Protein AF-F2UHE7-F1 (afdb_monomer_lite)

Structure (mmCIF, N/CA/C/O backbone):
data_AF-F2UHE7-F1
#
_entry.id   AF-F2UHE7-F1
#
loop_
_atom_site.group_PDB
_atom_site.id
_atom_site.type_symbol
_atom_site.label_atom_id
_atom_site.label_alt_id
_atom_site.label_comp_id
_atom_site.label_asym_id
_atom_site.label_entity_id
_atom_site.label_seq_id
_atom_site.pdbx_PDB_ins_code
_atom_site.Cartn_x
_atom_site.Cartn_y
_atom_site.Cartn_z
_atom_site.occupancy
_atom_site.B_iso_or_equiv
_atom_site.auth_seq_id
_atom_site.auth_comp_id
_atom_site.auth_asym_id
_atom_site.auth_atom_id
_atom_site.pdbx_PDB_model_num
ATOM 1 N N . MET A 1 1 ? 35.115 -4.280 -26.039 1.00 36.31 1 MET A N 1
ATOM 2 C CA . MET A 1 1 ? 34.858 -5.331 -27.044 1.00 36.31 1 MET A CA 1
ATOM 3 C C . MET A 1 1 ? 35.645 -4.996 -28.298 1.00 36.31 1 MET A C 1
ATOM 5 O O . MET A 1 1 ? 35.463 -3.919 -28.838 1.00 36.31 1 MET A O 1
ATOM 9 N N . MET A 1 2 ? 36.583 -5.891 -28.612 1.00 31.41 2 MET A N 1
ATOM 10 C CA . MET A 1 2 ? 37.299 -6.157 -29.868 1.00 31.41 2 MET A CA 1
ATOM 11 C C . MET A 1 2 ? 37.546 -5.037 -30.895 1.00 31.41 2 MET A C 1
ATOM 13 O O . MET A 1 2 ? 36.652 -4.542 -31.568 1.00 31.41 2 MET A O 1
ATOM 17 N N . MET A 1 3 ? 38.847 -4.777 -31.067 1.00 33.56 3 MET A N 1
ATOM 18 C CA . MET A 1 3 ? 39.493 -4.208 -32.246 1.00 33.56 3 MET A CA 1
ATOM 19 C C . MET A 1 3 ? 39.122 -4.967 -33.528 1.00 33.56 3 MET A C 1
ATOM 21 O O . MET A 1 3 ? 39.136 -6.196 -33.539 1.00 33.56 3 MET A O 1
ATOM 25 N N . MET A 1 4 ? 38.947 -4.241 -34.632 1.00 30.58 4 MET A N 1
ATOM 26 C CA . MET A 1 4 ? 38.992 -4.811 -35.977 1.00 30.58 4 MET A CA 1
ATOM 27 C C . MET A 1 4 ? 39.910 -3.939 -36.841 1.00 30.58 4 MET A C 1
ATOM 29 O O . MET A 1 4 ? 39.554 -2.843 -37.264 1.00 30.58 4 MET A O 1
ATOM 33 N N . ARG A 1 5 ? 41.148 -4.410 -37.024 1.00 33.25 5 ARG A N 1
ATOM 34 C CA . ARG A 1 5 ? 42.098 -3.918 -38.026 1.00 33.25 5 ARG A CA 1
ATOM 35 C C . ARG A 1 5 ? 41.893 -4.756 -39.284 1.00 33.25 5 ARG A C 1
ATOM 37 O O . ARG A 1 5 ? 42.037 -5.973 -39.223 1.00 33.25 5 ARG A O 1
ATOM 44 N N . VAL A 1 6 ? 41.573 -4.114 -40.403 1.00 33.66 6 VAL A N 1
ATOM 45 C CA . VAL A 1 6 ? 41.544 -4.752 -41.724 1.00 33.66 6 VAL A CA 1
ATOM 46 C C . VAL A 1 6 ? 42.917 -4.563 -42.361 1.00 33.66 6 VAL A C 1
ATOM 48 O O . VAL A 1 6 ? 43.343 -3.440 -42.622 1.00 33.66 6 VAL A O 1
ATOM 51 N N . ALA A 1 7 ? 43.622 -5.675 -42.555 1.00 32.03 7 ALA A N 1
ATOM 52 C CA . ALA A 1 7 ? 44.852 -5.759 -43.325 1.00 32.03 7 ALA A CA 1
ATOM 53 C C . ALA A 1 7 ? 44.494 -6.014 -44.795 1.00 32.03 7 ALA A C 1
ATOM 55 O O . ALA A 1 7 ? 43.827 -7.001 -45.104 1.00 32.03 7 ALA A O 1
ATOM 56 N N . VAL A 1 8 ? 44.942 -5.140 -45.695 1.00 34.19 8 VAL A N 1
ATOM 57 C CA . VAL A 1 8 ? 44.896 -5.382 -47.140 1.00 34.19 8 VAL A CA 1
ATOM 58 C C . VAL A 1 8 ? 46.253 -5.936 -47.556 1.00 34.19 8 VAL A C 1
ATOM 60 O O . VAL A 1 8 ? 47.281 -5.272 -47.449 1.00 34.19 8 VAL A O 1
ATOM 63 N N . CYS A 1 9 ? 46.230 -7.193 -47.982 1.00 29.44 9 CYS A N 1
ATOM 64 C CA . CYS A 1 9 ? 47.339 -7.931 -48.558 1.00 29.44 9 CYS A CA 1
ATOM 65 C C . CYS A 1 9 ? 47.267 -7.758 -50.082 1.00 29.44 9 CYS A C 1
ATOM 67 O O . CYS A 1 9 ? 46.262 -8.131 -50.683 1.00 29.44 9 CYS A O 1
ATOM 69 N N . VAL A 1 10 ? 48.300 -7.195 -50.710 1.00 33.38 10 VAL A N 1
ATOM 70 C CA . VAL A 1 10 ? 48.471 -7.251 -52.169 1.00 33.38 10 VAL A CA 1
ATOM 71 C C . VAL A 1 10 ? 49.815 -7.908 -52.448 1.00 33.38 10 VAL A C 1
ATOM 73 O O . VAL A 1 10 ? 50.875 -7.338 -52.202 1.00 33.38 10 VAL A O 1
ATOM 76 N N . CYS A 1 11 ? 49.734 -9.147 -52.926 1.00 32.12 11 CYS A N 1
ATOM 77 C CA . CYS A 1 11 ? 50.830 -9.881 -53.536 1.00 32.12 11 CYS A CA 1
ATOM 78 C C . CYS A 1 11 ? 51.066 -9.346 -54.952 1.00 32.12 11 CYS A C 1
ATOM 80 O O . CYS A 1 11 ? 50.149 -9.372 -55.768 1.00 32.12 11 CYS A O 1
ATOM 82 N N . VAL A 1 12 ? 52.302 -8.962 -55.274 1.00 35.09 12 VAL A N 1
ATOM 83 C CA . VAL A 1 12 ? 52.803 -8.983 -56.655 1.00 35.09 12 VAL A CA 1
ATOM 84 C C . VAL A 1 12 ? 54.159 -9.682 -56.632 1.00 35.09 12 VAL A C 1
ATOM 86 O O . VAL A 1 12 ? 55.182 -9.097 -56.291 1.00 35.09 12 VAL A O 1
ATOM 89 N N . VAL A 1 13 ? 54.130 -10.971 -56.966 1.00 35.94 13 VAL A N 1
ATOM 90 C CA . VAL A 1 13 ? 55.286 -11.767 -57.381 1.00 35.94 13 VAL A CA 1
ATOM 91 C C . VAL A 1 13 ? 55.045 -12.111 -58.842 1.00 35.94 13 VAL A C 1
ATOM 93 O O . VAL A 1 13 ? 54.093 -12.822 -59.149 1.00 35.94 13 VAL A O 1
ATOM 96 N N . LEU A 1 14 ? 55.905 -11.625 -59.733 1.00 34.06 14 LEU A N 1
ATOM 97 C CA . LEU A 1 14 ? 56.160 -12.268 -61.020 1.00 34.06 14 LEU A CA 1
ATOM 98 C C . LEU A 1 14 ? 57.528 -11.814 -61.530 1.00 34.06 14 LEU A C 1
ATOM 100 O O . LEU A 1 14 ? 57.676 -10.790 -62.188 1.00 34.06 14 LEU A O 1
ATOM 104 N N . GLY A 1 15 ? 58.542 -12.595 -61.168 1.00 32.81 15 GLY A N 1
ATOM 105 C CA . GLY A 1 15 ? 59.771 -12.707 -61.935 1.00 32.81 15 GLY A CA 1
ATOM 106 C C . GLY A 1 15 ? 59.712 -14.002 -62.737 1.00 32.81 15 GLY A C 1
ATOM 107 O O . GLY A 1 15 ? 59.488 -15.056 -62.148 1.00 32.81 15 GLY A O 1
ATOM 108 N N . VAL A 1 16 ? 59.934 -13.926 -64.051 1.00 34.75 16 VAL A N 1
ATOM 109 C CA . VAL A 1 16 ? 60.440 -15.047 -64.854 1.00 34.75 16 VAL A CA 1
ATOM 110 C C . VAL A 1 16 ? 61.467 -14.520 -65.859 1.00 34.75 16 VAL A C 1
ATOM 112 O O . VAL A 1 16 ? 61.166 -13.825 -66.821 1.00 34.75 16 VAL A O 1
ATOM 115 N N . LEU A 1 17 ? 62.698 -14.879 -65.525 1.00 33.00 17 LEU A N 1
ATOM 116 C CA . LEU A 1 17 ? 63.903 -15.134 -66.303 1.00 33.00 17 LEU A CA 1
ATOM 117 C C . LEU A 1 17 ? 63.667 -15.715 -67.721 1.00 33.00 17 LEU A C 1
ATOM 119 O O . LEU A 1 17 ? 63.101 -16.797 -67.820 1.00 33.00 17 LEU A O 1
ATOM 123 N N . VAL A 1 18 ? 64.222 -15.106 -68.781 1.00 32.38 18 VAL A N 1
ATOM 124 C CA . VAL A 1 18 ? 64.739 -15.838 -69.963 1.00 32.38 18 VAL A CA 1
ATOM 125 C C . VAL A 1 18 ? 65.969 -15.110 -70.514 1.00 32.38 18 VAL A C 1
ATOM 127 O O . VAL A 1 18 ? 65.895 -13.967 -70.956 1.00 32.38 18 VAL A O 1
ATOM 130 N N . ALA A 1 19 ? 67.105 -15.802 -70.474 1.00 36.00 19 ALA A N 1
ATOM 131 C CA . ALA A 1 19 ? 68.328 -15.487 -71.196 1.00 36.00 19 ALA A CA 1
ATOM 132 C C . ALA A 1 19 ? 68.295 -16.160 -72.579 1.00 36.00 19 ALA A C 1
ATOM 134 O O . ALA A 1 19 ? 67.950 -17.337 -72.641 1.00 36.00 19 ALA A O 1
ATOM 135 N N . ALA A 1 20 ? 68.687 -15.456 -73.648 1.00 31.42 20 ALA A N 1
ATOM 136 C CA . ALA A 1 20 ? 69.211 -16.044 -74.892 1.00 31.42 20 ALA A CA 1
ATOM 137 C C . ALA A 1 20 ? 69.783 -14.956 -75.834 1.00 31.42 20 ALA A C 1
ATOM 139 O O . ALA A 1 20 ? 69.049 -14.125 -76.360 1.00 31.42 20 ALA A O 1
ATOM 140 N N . LEU A 1 21 ? 71.103 -14.977 -76.042 1.00 36.78 21 LEU A N 1
ATOM 141 C CA . LEU A 1 21 ? 71.805 -14.487 -77.247 1.00 36.78 21 LEU A CA 1
ATOM 142 C C . LEU A 1 21 ? 71.621 -15.524 -78.394 1.00 36.78 21 LEU A C 1
ATOM 144 O O . LEU A 1 21 ? 71.245 -16.655 -78.087 1.00 36.78 21 LEU A O 1
ATOM 148 N N . PRO A 1 22 ? 72.131 -15.306 -79.626 1.00 44.12 22 PRO A N 1
ATOM 149 C CA . PRO A 1 22 ? 71.768 -14.364 -80.696 1.00 44.12 22 PRO A CA 1
ATOM 150 C C . PRO A 1 22 ? 71.319 -15.130 -81.983 1.00 44.12 22 PRO A C 1
ATOM 152 O O . PRO A 1 22 ? 71.174 -16.351 -81.959 1.00 44.12 22 PRO A O 1
ATOM 155 N N . PRO A 1 23 ? 71.183 -14.461 -83.143 1.00 41.62 23 PRO A N 1
ATOM 156 C CA . PRO A 1 23 ? 71.821 -14.999 -84.358 1.00 41.62 23 PRO A CA 1
ATOM 157 C C . PRO A 1 23 ? 72.701 -13.910 -85.004 1.00 41.62 23 PRO A C 1
ATOM 159 O O . PRO A 1 23 ? 72.266 -12.783 -85.196 1.00 41.62 23 PRO A O 1
ATOM 162 N N . ALA A 1 24 ? 74.009 -14.098 -85.195 1.00 33.16 24 ALA A N 1
ATOM 163 C CA . ALA A 1 24 ? 74.608 -14.920 -86.250 1.00 33.16 24 ALA A CA 1
ATOM 164 C C . ALA A 1 24 ? 74.006 -14.622 -87.637 1.00 33.16 24 ALA A C 1
ATOM 166 O O . ALA A 1 24 ? 73.243 -15.418 -88.173 1.00 33.16 24 ALA A O 1
ATOM 167 N N . VAL A 1 25 ? 74.381 -13.485 -88.234 1.00 33.66 25 VAL A N 1
ATOM 168 C CA . VAL A 1 25 ? 74.379 -13.366 -89.698 1.00 33.66 25 VAL A CA 1
ATOM 169 C C . VAL A 1 25 ? 75.683 -13.982 -90.184 1.00 33.66 25 VAL A C 1
ATOM 171 O O . VAL A 1 25 ? 76.751 -13.376 -90.166 1.00 33.66 25 VAL A O 1
ATOM 174 N N . VAL A 1 26 ? 75.556 -15.255 -90.531 1.00 34.06 26 VAL A N 1
ATOM 175 C CA . VAL A 1 26 ? 76.451 -16.001 -91.402 1.00 34.06 26 VAL A CA 1
ATOM 176 C C . VAL A 1 26 ? 76.282 -15.408 -92.801 1.00 34.06 26 VAL A C 1
ATOM 178 O O . VAL A 1 26 ? 75.227 -15.575 -93.404 1.00 34.06 26 VAL A O 1
ATOM 181 N N . LEU A 1 27 ? 77.296 -14.718 -93.325 1.00 31.62 27 LEU A N 1
ATOM 182 C CA . LEU A 1 27 ? 77.529 -14.748 -94.766 1.00 31.62 27 LEU A CA 1
ATOM 183 C C . LEU A 1 27 ? 78.511 -15.882 -95.003 1.00 31.62 27 LEU A C 1
ATOM 185 O O . LEU A 1 27 ? 79.651 -15.868 -94.537 1.00 31.62 27 LEU A O 1
ATOM 189 N N . ALA A 1 28 ? 77.954 -16.922 -95.605 1.00 33.25 28 ALA A N 1
ATOM 190 C CA . ALA A 1 28 ? 78.609 -18.163 -95.909 1.00 33.25 28 ALA A CA 1
ATOM 191 C C . ALA A 1 28 ? 79.823 -17.910 -96.804 1.00 33.25 28 ALA A C 1
ATOM 193 O O . ALA A 1 28 ? 79.764 -17.206 -97.807 1.00 33.25 28 ALA A O 1
ATOM 194 N N . VAL A 1 29 ? 80.918 -18.536 -96.394 1.00 37.94 29 VAL A N 1
ATOM 195 C CA . VAL A 1 29 ? 81.993 -18.988 -97.263 1.00 37.94 29 VAL A CA 1
ATOM 196 C C . VAL A 1 29 ? 81.359 -19.960 -98.261 1.00 37.94 29 VAL A C 1
ATOM 198 O O . VAL A 1 29 ? 80.980 -21.066 -97.876 1.00 37.94 29 VAL A O 1
ATOM 201 N N . GLU A 1 30 ? 81.194 -19.539 -99.514 1.00 37.66 30 GLU A N 1
ATOM 202 C CA . GLU A 1 30 ? 80.868 -20.452 -100.609 1.00 37.66 30 GLU A CA 1
ATOM 203 C C . GLU A 1 30 ? 82.121 -21.247 -100.999 1.00 37.66 30 GLU A C 1
ATOM 205 O O . GLU A 1 30 ? 83.107 -20.741 -101.530 1.00 37.66 30 GLU A O 1
ATOM 210 N N . ASP A 1 31 ? 82.073 -22.505 -100.578 1.00 41.47 31 ASP A N 1
ATOM 211 C CA . ASP A 1 31 ? 82.540 -23.726 -101.230 1.00 41.47 31 ASP A CA 1
ATOM 212 C C . ASP A 1 31 ? 83.224 -23.590 -102.622 1.00 41.47 31 ASP A C 1
ATOM 214 O O . ASP A 1 31 ? 82.548 -23.379 -103.630 1.00 41.47 31 ASP A O 1
ATOM 218 N N . PRO A 1 32 ? 84.551 -23.817 -102.731 1.00 42.75 32 PRO A N 1
ATOM 219 C CA . PRO A 1 32 ? 85.272 -23.870 -104.006 1.00 42.75 32 PRO A CA 1
ATOM 220 C C . PRO A 1 32 ? 85.151 -25.224 -104.744 1.00 42.75 32 PRO A C 1
ATOM 222 O O . PRO A 1 32 ? 86.049 -25.582 -105.505 1.00 42.75 32 PRO A O 1
ATOM 225 N N . SER A 1 33 ? 84.082 -26.004 -104.536 1.00 48.44 33 SER A N 1
ATOM 226 C CA . SER A 1 33 ? 83.890 -27.303 -105.211 1.00 48.44 33 SER A CA 1
ATOM 227 C C . SER A 1 33 ? 82.795 -27.344 -106.289 1.00 48.44 33 SER A C 1
ATOM 229 O O . SER A 1 33 ? 82.535 -28.410 -106.853 1.00 48.44 33 SER A O 1
ATOM 231 N N . SER A 1 34 ? 82.208 -26.201 -106.663 1.00 47.97 34 SER A N 1
ATOM 232 C CA . SER A 1 34 ? 81.301 -26.120 -107.815 1.00 47.97 34 SER A CA 1
ATOM 233 C C . SER A 1 34 ? 82.061 -25.767 -109.101 1.00 47.97 34 SER A C 1
ATOM 235 O O . SER A 1 34 ? 82.791 -24.786 -109.203 1.00 47.97 34 SER A O 1
ATOM 237 N N . ASN A 1 35 ? 81.928 -26.646 -110.088 1.00 48.66 35 ASN A N 1
ATOM 238 C CA . ASN A 1 35 ? 82.622 -26.622 -111.368 1.00 48.66 35 ASN A CA 1
ATOM 239 C C . ASN A 1 35 ? 81.912 -25.657 -112.343 1.00 48.66 35 ASN A C 1
ATOM 241 O O . ASN A 1 35 ? 81.439 -26.083 -113.398 1.00 48.66 35 ASN A O 1
ATOM 245 N N . GLU A 1 36 ? 81.780 -24.382 -111.960 1.00 45.97 36 GLU A N 1
ATOM 246 C CA . GLU A 1 36 ? 81.182 -23.329 -112.790 1.00 45.97 36 GLU A CA 1
ATOM 247 C C . GLU A 1 36 ? 82.215 -22.249 -113.173 1.00 45.97 36 GLU A C 1
ATOM 249 O O . GLU A 1 36 ? 83.051 -21.857 -112.355 1.00 45.97 36 GLU A O 1
ATOM 254 N N . PRO A 1 37 ? 82.210 -21.782 -114.435 1.00 48.88 37 PRO A N 1
ATOM 255 C CA . PRO A 1 37 ? 83.252 -20.911 -114.966 1.00 48.88 37 PRO A CA 1
ATOM 256 C C . PRO A 1 37 ? 83.173 -19.508 -114.351 1.00 48.88 37 PRO A C 1
ATOM 258 O O . PRO A 1 37 ? 82.219 -18.772 -114.592 1.00 48.88 37 PRO A O 1
ATOM 261 N N . TYR A 1 38 ? 84.210 -19.104 -113.612 1.00 52.12 38 TYR A N 1
ATOM 262 C CA . TYR A 1 38 ? 84.373 -17.731 -113.133 1.00 52.12 38 TYR A CA 1
ATOM 263 C C . TYR A 1 38 ? 85.599 -17.068 -113.774 1.00 52.12 38 TYR A C 1
ATOM 265 O O . TYR A 1 38 ? 86.649 -17.682 -113.965 1.00 52.12 38 TYR A O 1
ATOM 273 N N . MET A 1 39 ? 85.451 -15.794 -114.138 1.00 49.91 39 MET A N 1
ATOM 274 C CA . MET A 1 39 ? 86.491 -14.980 -114.765 1.00 49.91 39 MET A CA 1
ATOM 275 C C . MET A 1 39 ? 87.274 -14.245 -113.670 1.00 49.91 39 MET A C 1
ATOM 277 O O . MET A 1 39 ? 86.687 -13.502 -112.883 1.00 49.91 39 MET A O 1
ATOM 281 N N . ARG A 1 40 ? 88.595 -14.446 -113.604 1.00 53.62 40 ARG A N 1
ATOM 282 C CA . ARG A 1 40 ? 89.487 -13.754 -112.661 1.00 53.62 40 ARG A CA 1
ATOM 283 C C . ARG A 1 40 ? 90.504 -12.917 -113.435 1.00 53.62 40 ARG A C 1
ATOM 285 O O . ARG A 1 40 ? 91.153 -13.425 -114.347 1.00 53.62 40 ARG A O 1
ATOM 292 N N . VAL A 1 41 ? 90.615 -11.640 -113.070 1.00 53.91 41 VAL A N 1
ATOM 293 C CA . VAL A 1 41 ? 91.565 -10.680 -113.648 1.00 53.91 41 VAL A CA 1
ATOM 294 C C . VAL A 1 41 ? 92.627 -10.388 -112.594 1.00 53.91 41 VAL A C 1
ATOM 296 O O . VAL A 1 41 ? 92.331 -9.727 -111.602 1.00 53.91 41 VAL A O 1
ATOM 299 N N . ASP A 1 42 ? 93.848 -10.879 -112.796 1.00 52.75 42 ASP A N 1
ATOM 300 C CA . ASP A 1 42 ? 95.009 -10.563 -111.957 1.00 52.75 42 ASP A CA 1
ATOM 301 C C . ASP A 1 42 ? 96.107 -9.971 -112.857 1.00 52.75 42 ASP A C 1
ATOM 303 O O . ASP A 1 42 ? 96.408 -10.509 -113.919 1.00 52.75 42 ASP A O 1
ATOM 307 N N . ASN A 1 43 ? 96.695 -8.835 -112.461 1.00 42.56 43 ASN A N 1
ATOM 308 C CA . ASN A 1 43 ? 97.797 -8.161 -113.175 1.00 42.56 43 ASN A CA 1
ATOM 309 C C . ASN A 1 43 ? 97.585 -7.922 -114.687 1.00 42.56 43 ASN A C 1
ATOM 311 O O . ASN A 1 43 ? 98.541 -7.908 -115.458 1.00 42.56 43 ASN A O 1
ATOM 315 N N . GLY A 1 44 ? 96.342 -7.675 -115.111 1.00 47.31 44 GLY A N 1
ATOM 316 C CA . GLY A 1 44 ? 96.029 -7.314 -116.497 1.00 47.31 44 GLY A CA 1
ATOM 317 C C . GLY A 1 44 ? 95.990 -8.483 -117.489 1.00 47.31 44 GLY A C 1
ATOM 318 O O . GLY A 1 44 ? 95.785 -8.231 -118.673 1.00 47.31 44 GLY A O 1
ATOM 319 N N . GLU A 1 45 ? 96.113 -9.735 -117.032 1.00 43.06 45 GLU A N 1
ATOM 320 C CA . GLU A 1 45 ? 95.869 -10.936 -117.844 1.00 43.06 45 GLU A CA 1
ATOM 321 C C . GLU A 1 45 ? 94.631 -11.699 -117.337 1.00 43.06 45 GLU A C 1
ATOM 323 O O . GLU A 1 45 ? 94.399 -11.847 -116.135 1.00 43.06 45 GLU A O 1
ATOM 328 N N . VAL A 1 46 ? 93.795 -12.155 -118.276 1.00 56.38 46 VAL A N 1
ATOM 329 C CA . VAL A 1 46 ? 92.548 -12.889 -118.007 1.00 56.38 46 VAL A CA 1
ATOM 330 C C . VAL A 1 46 ? 92.777 -14.365 -118.306 1.00 56.38 46 VAL A C 1
ATOM 332 O O . VAL A 1 46 ? 93.013 -14.739 -119.454 1.00 56.38 46 VAL A O 1
ATOM 335 N N . HIS A 1 47 ? 92.675 -15.218 -117.287 1.00 56.41 47 HIS A N 1
ATOM 336 C CA . HIS A 1 47 ? 92.794 -16.668 -117.447 1.00 56.41 47 HIS A CA 1
ATOM 337 C C . HIS A 1 47 ? 91.405 -17.321 -117.402 1.00 56.41 47 HIS A C 1
ATOM 339 O O . HIS A 1 47 ? 90.739 -17.296 -116.369 1.00 56.41 47 HIS A O 1
ATOM 345 N N . ILE A 1 48 ? 90.976 -17.923 -118.517 1.00 56.84 48 ILE A N 1
ATOM 346 C CA . ILE A 1 48 ? 89.737 -18.712 -118.627 1.00 56.84 48 ILE A CA 1
ATOM 347 C C . ILE A 1 48 ? 90.132 -20.189 -118.720 1.00 56.84 48 ILE A C 1
ATOM 349 O O . ILE A 1 48 ? 90.870 -20.575 -119.625 1.00 56.84 48 ILE A O 1
ATOM 353 N N . TRP A 1 49 ? 89.663 -21.012 -117.782 1.00 54.28 49 TRP A N 1
ATOM 354 C CA . TRP A 1 49 ? 89.894 -22.460 -117.773 1.00 54.28 49 TRP A CA 1
ATOM 355 C C . TRP A 1 49 ? 88.576 -23.198 -118.043 1.00 54.28 49 TRP A C 1
ATOM 357 O O . TRP A 1 49 ? 87.667 -23.157 -117.220 1.00 54.28 49 TRP A O 1
ATOM 367 N N . GLY A 1 50 ? 88.477 -23.867 -119.199 1.00 46.97 50 GLY A N 1
ATOM 368 C CA . GLY A 1 50 ? 87.323 -24.687 -119.592 1.00 46.97 50 GLY A CA 1
ATOM 369 C C . GLY A 1 50 ? 87.231 -24.918 -121.108 1.00 46.97 50 GLY A C 1
ATOM 370 O O . GLY A 1 50 ? 86.826 -24.022 -121.833 1.00 46.97 50 GLY A O 1
ATOM 371 N N . ASN A 1 51 ? 87.648 -26.115 -121.538 1.00 41.97 51 ASN A N 1
ATOM 372 C CA . ASN A 1 51 ? 87.541 -26.808 -122.838 1.00 41.97 51 ASN A CA 1
ATOM 373 C C . ASN A 1 51 ? 87.295 -26.022 -124.152 1.00 41.97 51 ASN A C 1
ATOM 375 O O . ASN A 1 51 ? 86.209 -25.513 -124.404 1.00 41.97 51 ASN A O 1
ATOM 379 N N . ASP A 1 52 ? 88.300 -26.119 -125.036 1.00 40.81 52 ASP A N 1
ATOM 380 C CA . ASP A 1 52 ? 88.264 -26.096 -126.509 1.00 40.81 52 ASP A CA 1
ATOM 381 C C . ASP A 1 52 ? 87.336 -25.085 -127.203 1.00 40.81 52 ASP A C 1
ATOM 383 O O . ASP A 1 52 ? 86.265 -25.421 -127.710 1.00 40.81 52 ASP A O 1
ATOM 387 N N . VAL A 1 53 ? 87.848 -23.867 -127.401 1.00 41.09 53 VAL A N 1
ATOM 388 C CA . VAL A 1 53 ? 87.490 -23.057 -128.575 1.00 41.09 53 VAL A CA 1
ATOM 389 C C . VAL A 1 53 ? 88.699 -23.008 -129.505 1.00 41.09 53 VAL A C 1
ATOM 391 O O . VAL A 1 53 ? 89.623 -22.211 -129.351 1.00 41.09 53 VAL A O 1
ATOM 394 N N . VAL A 1 54 ? 88.679 -23.913 -130.483 1.00 42.72 54 VAL A N 1
ATOM 395 C CA . VAL A 1 54 ? 89.536 -23.903 -131.669 1.00 42.72 54 VAL A CA 1
ATOM 396 C C . VAL A 1 54 ? 89.154 -22.682 -132.509 1.00 42.72 54 VAL A C 1
ATOM 398 O O . VAL A 1 54 ? 88.142 -22.690 -133.208 1.00 42.72 54 VAL A O 1
ATOM 401 N N . LEU A 1 55 ? 89.951 -21.615 -132.444 1.00 36.81 55 LEU A N 1
ATOM 402 C CA . LEU A 1 55 ? 89.830 -20.488 -133.367 1.00 36.81 55 LEU A CA 1
ATOM 403 C C . LEU A 1 55 ? 90.476 -20.867 -134.706 1.00 36.81 55 LEU A C 1
ATOM 405 O O . LEU A 1 55 ? 91.698 -20.864 -134.860 1.00 36.81 55 LEU A O 1
ATOM 409 N N . HIS A 1 56 ? 89.637 -21.208 -135.684 1.00 39.00 56 HIS A N 1
ATOM 410 C CA . HIS A 1 56 ? 90.022 -21.217 -137.090 1.00 39.00 56 HIS A CA 1
ATOM 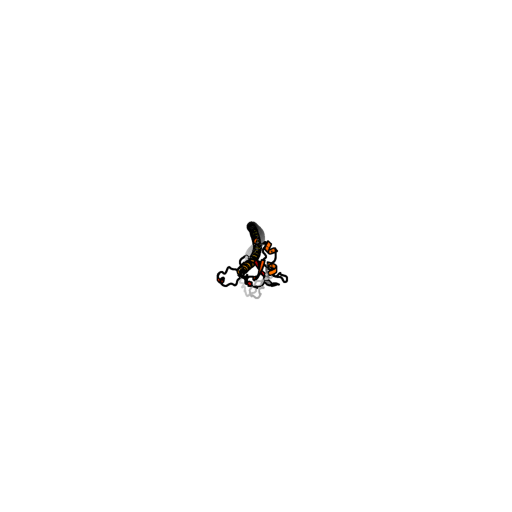411 C C . HIS A 1 56 ? 90.193 -19.777 -137.583 1.00 39.00 56 HIS A C 1
ATOM 413 O O . HIS A 1 56 ? 89.232 -19.028 -137.732 1.00 39.00 56 HIS A O 1
ATOM 419 N N . SER A 1 57 ? 91.450 -19.419 -137.839 1.00 35.12 57 SER A N 1
ATOM 420 C CA . SER A 1 57 ? 91.833 -18.287 -138.673 1.00 35.12 57 SER A CA 1
ATOM 421 C C . SER A 1 57 ? 91.518 -18.622 -140.131 1.00 35.12 57 SER A C 1
ATOM 423 O O . SER A 1 57 ? 92.151 -19.492 -140.731 1.00 35.12 57 SER A O 1
ATOM 425 N N . THR A 1 58 ? 90.534 -17.929 -140.695 1.00 38.62 58 THR A N 1
ATOM 426 C CA . THR A 1 58 ? 90.432 -17.724 -142.140 1.00 38.62 58 THR A CA 1
ATOM 427 C C . THR A 1 58 ? 90.307 -16.234 -142.394 1.00 38.62 58 THR A C 1
ATOM 429 O O . THR A 1 58 ? 89.280 -15.624 -142.098 1.00 38.62 58 THR A O 1
ATOM 432 N N . ASP A 1 59 ? 91.396 -15.684 -142.925 1.00 34.03 59 ASP A N 1
ATOM 433 C CA . ASP A 1 59 ? 91.511 -14.371 -143.542 1.00 34.03 59 ASP A CA 1
ATOM 434 C C . ASP A 1 59 ? 90.340 -14.075 -144.483 1.00 34.03 59 ASP A C 1
ATOM 436 O O . ASP A 1 59 ? 90.174 -14.733 -145.511 1.00 34.03 59 ASP A O 1
ATOM 440 N N . ALA A 1 60 ? 89.583 -13.028 -144.164 1.00 33.56 60 ALA A N 1
ATOM 441 C CA . ALA A 1 60 ? 89.009 -12.117 -145.148 1.00 33.56 60 ALA A CA 1
ATOM 442 C C . ALA A 1 60 ? 88.500 -10.854 -144.437 1.00 33.56 60 ALA A C 1
ATOM 444 O O . ALA A 1 60 ? 87.394 -10.824 -143.908 1.00 33.56 60 ALA A O 1
ATOM 445 N N . GLY A 1 61 ? 89.307 -9.793 -144.462 1.00 38.84 61 GLY A N 1
ATOM 446 C CA . GLY A 1 61 ? 88.782 -8.427 -144.522 1.00 38.84 61 GLY A CA 1
ATOM 447 C C . GLY A 1 61 ? 88.000 -7.924 -143.309 1.00 38.84 61 GLY A C 1
ATOM 448 O O . GLY A 1 61 ? 86.979 -7.269 -143.490 1.00 38.84 61 GLY A O 1
ATOM 449 N N . LEU A 1 62 ? 88.493 -8.162 -142.092 1.00 41.91 62 LEU A N 1
ATOM 450 C CA . LEU A 1 62 ? 88.028 -7.445 -140.904 1.00 41.91 62 LEU A CA 1
ATOM 451 C C . LEU A 1 62 ? 88.916 -6.214 -140.662 1.00 41.91 62 LEU A C 1
ATOM 453 O O . LEU A 1 62 ? 89.586 -6.088 -139.642 1.00 41.91 62 LEU A O 1
ATOM 457 N N . ASP A 1 63 ? 88.912 -5.297 -141.631 1.00 43.69 63 ASP A N 1
ATOM 458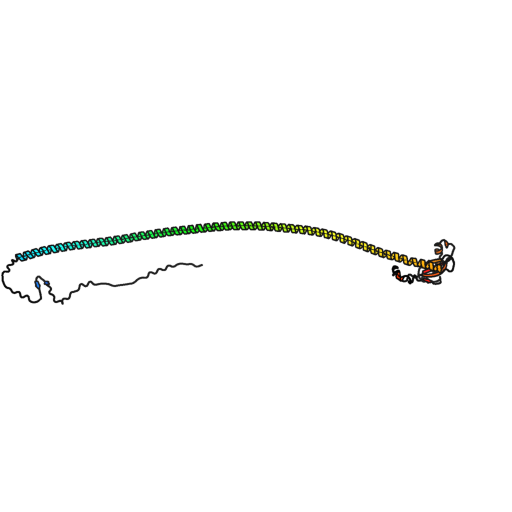 C CA . ASP A 1 63 ? 89.344 -3.907 -141.447 1.00 43.69 63 ASP A CA 1
ATOM 459 C C . ASP A 1 63 ? 88.239 -3.164 -140.673 1.00 43.69 63 ASP A C 1
ATOM 461 O O . ASP A 1 63 ? 87.613 -2.216 -141.143 1.00 43.69 63 ASP A O 1
ATOM 465 N N . VAL A 1 64 ? 87.921 -3.669 -139.475 1.00 48.66 64 VAL A N 1
ATOM 466 C CA . VAL A 1 64 ? 87.234 -2.876 -138.459 1.00 48.66 64 VAL A CA 1
ATOM 467 C C . VAL A 1 64 ? 88.328 -1.982 -137.918 1.00 48.66 64 VAL A C 1
ATOM 469 O O . VAL A 1 64 ? 89.058 -2.343 -136.996 1.00 48.66 64 VAL A O 1
ATOM 472 N N . SER A 1 65 ? 88.490 -0.839 -138.580 1.00 49.53 65 SER A N 1
ATOM 473 C CA . SER A 1 65 ? 89.360 0.243 -138.148 1.00 49.53 65 SER A CA 1
ATOM 474 C C . SER A 1 65 ? 89.229 0.369 -136.632 1.00 49.53 65 SER A C 1
ATOM 476 O O . SER A 1 65 ? 88.120 0.588 -136.139 1.00 49.53 65 SER A O 1
ATOM 478 N N . ALA A 1 66 ? 90.325 0.193 -135.891 1.00 57.97 66 ALA A N 1
ATOM 479 C CA . ALA A 1 66 ? 90.346 0.275 -134.428 1.00 57.97 66 ALA A CA 1
ATOM 480 C C . ALA A 1 66 ? 89.660 1.555 -133.888 1.00 57.97 66 ALA A C 1
ATOM 482 O O . ALA A 1 66 ? 89.235 1.595 -132.738 1.00 57.97 66 ALA A O 1
ATOM 483 N N . SER A 1 67 ? 89.480 2.573 -134.739 1.00 60.84 67 SER A N 1
ATOM 484 C CA . SER A 1 67 ? 88.683 3.777 -134.502 1.00 60.84 67 SER A CA 1
ATOM 485 C C . SER A 1 67 ? 87.178 3.550 -134.301 1.00 60.84 67 SER A C 1
ATOM 487 O O . SER A 1 67 ? 86.582 4.273 -133.515 1.00 60.84 67 SER A O 1
ATOM 489 N N . GLY A 1 68 ? 86.543 2.588 -134.979 1.00 70.12 68 GLY A N 1
ATOM 490 C CA . GLY A 1 68 ? 85.097 2.336 -134.859 1.00 70.12 68 GLY A CA 1
ATOM 491 C C . GLY A 1 68 ? 84.728 1.664 -133.536 1.00 70.12 68 GLY A C 1
ATOM 492 O O . GLY A 1 68 ? 83.807 2.094 -132.849 1.00 70.12 68 GLY A O 1
ATOM 493 N N . LEU A 1 69 ? 85.521 0.668 -133.133 1.00 75.31 69 LEU A N 1
ATOM 494 C CA . LEU A 1 69 ? 85.390 0.021 -131.828 1.00 75.31 69 LEU A CA 1
ATOM 495 C C . LEU A 1 69 ? 85.728 0.991 -130.684 1.00 75.31 69 LEU A C 1
ATOM 497 O O . LEU A 1 69 ? 85.054 0.992 -129.660 1.00 75.31 69 LEU A O 1
ATOM 501 N N . ALA A 1 70 ? 86.727 1.860 -130.871 1.00 74.69 70 ALA A N 1
ATOM 502 C CA . ALA A 1 70 ? 87.035 2.914 -129.908 1.00 74.69 70 ALA A CA 1
ATOM 503 C C . ALA A 1 70 ? 85.869 3.908 -129.722 1.00 74.69 70 ALA A C 1
ATOM 505 O O . ALA A 1 70 ? 85.633 4.350 -128.599 1.00 74.69 70 ALA A O 1
ATOM 506 N N . ASP A 1 71 ? 85.117 4.229 -130.781 1.00 81.44 71 ASP A N 1
ATOM 507 C CA . ASP A 1 71 ? 83.961 5.136 -130.708 1.00 81.44 71 ASP A CA 1
ATOM 508 C C . ASP A 1 71 ? 82.771 4.504 -129.961 1.00 81.44 71 ASP A C 1
ATOM 510 O O . ASP A 1 71 ? 82.122 5.164 -129.147 1.00 81.44 71 ASP A O 1
ATOM 514 N N . GLU A 1 72 ? 82.507 3.209 -130.166 1.00 84.81 72 GLU A N 1
ATOM 515 C CA . GLU A 1 72 ? 81.489 2.479 -129.394 1.00 84.81 72 GLU A CA 1
ATOM 516 C C . GLU A 1 72 ? 81.889 2.281 -127.928 1.00 84.81 72 GLU A C 1
ATOM 518 O O . GLU A 1 72 ? 81.055 2.473 -127.043 1.00 84.81 72 GLU A O 1
ATOM 523 N N . ILE A 1 73 ? 83.163 1.981 -127.650 1.00 83.88 73 ILE A N 1
ATOM 524 C CA . ILE A 1 73 ? 83.693 1.919 -126.278 1.00 83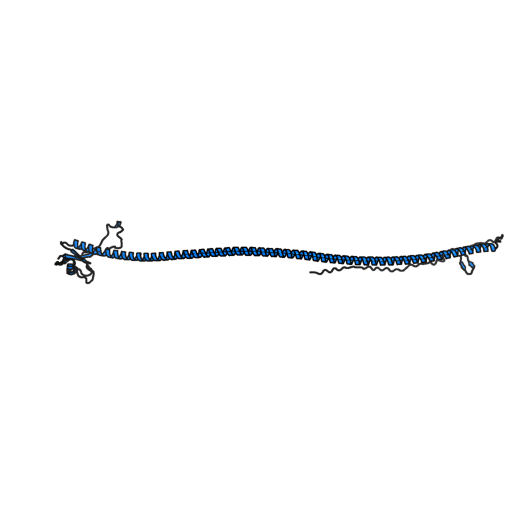.88 73 ILE A CA 1
ATOM 525 C C . ILE A 1 73 ? 83.562 3.285 -125.593 1.00 83.88 73 ILE A C 1
ATOM 527 O O . ILE A 1 73 ? 83.188 3.344 -124.424 1.00 83.88 73 ILE A O 1
ATOM 531 N N . SER A 1 74 ? 83.808 4.383 -126.313 1.00 86.25 74 SER A N 1
ATOM 532 C CA . SER A 1 74 ? 83.638 5.742 -125.790 1.00 86.25 74 SER A CA 1
ATOM 533 C C . SER A 1 74 ? 82.169 6.054 -125.468 1.00 86.25 74 SER A C 1
ATOM 535 O O . SER A 1 74 ? 81.869 6.539 -124.378 1.00 86.25 74 SER A O 1
ATOM 537 N N . LYS A 1 75 ? 81.226 5.700 -126.356 1.00 88.25 75 LYS A N 1
ATOM 538 C CA . LYS A 1 75 ? 79.777 5.844 -126.096 1.00 88.25 75 LYS A CA 1
ATOM 539 C C . LYS A 1 75 ? 79.320 5.008 -124.905 1.00 88.25 75 LYS A C 1
ATOM 541 O O . LYS A 1 75 ? 78.572 5.505 -124.070 1.00 88.25 75 LYS A O 1
ATOM 546 N N . LEU A 1 76 ? 79.796 3.767 -124.801 1.00 90.19 76 LEU A N 1
ATOM 547 C CA . LEU A 1 76 ? 79.492 2.898 -123.669 1.00 90.19 76 LEU A CA 1
ATOM 548 C C . LEU A 1 76 ? 80.064 3.464 -122.365 1.00 90.19 76 LEU A C 1
ATOM 550 O O . LEU A 1 76 ? 79.369 3.454 -121.357 1.00 90.19 76 LEU A O 1
ATOM 554 N N . ALA A 1 77 ? 81.288 3.999 -122.381 1.00 87.81 77 ALA A N 1
ATOM 555 C CA . ALA A 1 77 ? 81.887 4.649 -121.218 1.00 87.81 77 ALA A CA 1
ATOM 556 C C . ALA A 1 77 ? 81.071 5.867 -120.756 1.00 87.81 77 ALA A C 1
ATOM 558 O O . ALA A 1 77 ? 80.852 6.021 -119.557 1.00 87.81 77 ALA A O 1
ATOM 559 N N . VAL A 1 78 ? 80.562 6.682 -121.689 1.00 91.44 78 VAL A N 1
ATOM 560 C CA . VAL A 1 78 ? 79.657 7.801 -121.370 1.00 91.44 78 VAL A CA 1
ATOM 561 C C . VAL A 1 78 ? 78.349 7.295 -120.758 1.00 91.44 78 VAL A C 1
ATOM 563 O O . VAL A 1 78 ? 77.975 7.765 -119.691 1.00 91.44 78 VAL A O 1
ATOM 566 N N . SER A 1 79 ? 77.686 6.299 -121.354 1.00 91.25 79 SER A N 1
ATOM 567 C CA . SER A 1 79 ? 76.442 5.744 -120.791 1.00 91.25 79 SER A CA 1
ATOM 568 C C . SER A 1 79 ? 76.645 5.061 -119.434 1.00 91.25 79 SER A C 1
ATOM 570 O O . SER A 1 79 ? 75.763 5.113 -118.579 1.00 91.25 79 SER A O 1
ATOM 572 N N . VAL A 1 80 ? 77.802 4.429 -119.209 1.00 91.50 80 VAL A N 1
ATOM 573 C CA . VAL A 1 80 ? 78.168 3.873 -117.898 1.00 91.50 80 VAL A CA 1
ATOM 574 C C . VAL A 1 80 ? 78.375 4.992 -116.881 1.00 91.50 80 VAL A C 1
ATOM 576 O O . VAL A 1 80 ? 77.886 4.864 -115.763 1.00 91.50 80 VAL A O 1
ATOM 579 N N . GLN A 1 81 ? 79.035 6.089 -117.260 1.00 92.75 81 GLN A N 1
ATOM 580 C CA . GLN A 1 81 ? 79.202 7.249 -116.384 1.00 92.75 81 GLN A CA 1
ATOM 581 C C . GLN A 1 81 ? 77.849 7.889 -116.040 1.00 92.75 81 GLN A C 1
ATOM 583 O O . GLN A 1 81 ? 77.576 8.121 -114.869 1.00 92.75 81 GLN A O 1
ATOM 588 N N . GLU A 1 82 ? 76.962 8.083 -117.020 1.00 92.94 82 GLU A N 1
ATOM 589 C CA . GLU A 1 82 ? 75.601 8.595 -116.791 1.00 92.94 82 GLU A CA 1
ATOM 590 C C . GLU A 1 82 ? 74.797 7.688 -115.843 1.00 92.94 82 GLU A C 1
ATOM 592 O O . GLU A 1 82 ? 74.099 8.172 -114.952 1.00 92.94 82 GLU A O 1
ATOM 597 N N . ALA A 1 83 ? 74.909 6.364 -115.996 1.00 90.00 83 ALA A N 1
ATOM 598 C CA . ALA A 1 83 ? 74.258 5.408 -115.102 1.00 90.00 83 ALA A CA 1
ATOM 599 C C . ALA A 1 83 ? 74.857 5.426 -113.684 1.00 90.00 83 ALA A C 1
ATOM 601 O O . ALA A 1 83 ? 74.119 5.272 -112.711 1.00 90.00 83 ALA A O 1
ATOM 602 N N . GLN A 1 84 ? 76.174 5.616 -113.555 1.00 93.44 84 GLN A N 1
ATOM 603 C CA . GLN A 1 84 ? 76.845 5.780 -112.263 1.00 93.44 84 GLN A CA 1
ATOM 604 C C . GLN A 1 84 ? 76.419 7.074 -111.569 1.00 93.44 84 GLN A C 1
ATOM 606 O O . GLN A 1 84 ? 76.125 7.039 -110.376 1.00 93.44 84 GLN A O 1
ATOM 611 N N . ASP A 1 85 ? 76.324 8.177 -112.310 1.00 93.50 85 ASP A N 1
ATOM 612 C CA . ASP A 1 85 ? 75.871 9.468 -111.790 1.00 93.50 85 ASP A CA 1
ATOM 613 C C . ASP A 1 85 ? 74.406 9.380 -111.324 1.00 93.50 85 ASP A C 1
ATOM 615 O O . ASP A 1 85 ? 74.080 9.814 -110.221 1.00 93.50 85 ASP A O 1
ATOM 619 N N . LEU A 1 86 ? 73.531 8.724 -112.098 1.00 94.56 86 LEU A N 1
ATOM 620 C CA . LEU A 1 86 ? 72.137 8.480 -111.706 1.00 94.56 86 LEU A CA 1
ATOM 621 C C . LEU A 1 86 ? 72.025 7.547 -110.488 1.00 94.56 86 LEU A C 1
ATOM 623 O O . LEU A 1 86 ? 71.131 7.696 -109.654 1.00 94.56 86 LEU A O 1
ATOM 627 N N . LEU A 1 87 ? 72.907 6.551 -110.374 1.00 93.94 87 LEU A N 1
ATOM 628 C CA . LEU A 1 87 ? 72.950 5.676 -109.204 1.00 93.94 87 LEU A CA 1
ATOM 629 C C . LEU A 1 87 ? 73.431 6.433 -107.959 1.00 93.94 87 LEU A C 1
ATOM 631 O O . LEU A 1 87 ? 72.906 6.188 -106.872 1.00 93.94 87 LEU A O 1
ATOM 635 N N . ALA A 1 88 ? 74.389 7.350 -108.109 1.00 92.44 88 ALA A N 1
ATOM 636 C CA . ALA A 1 88 ? 74.852 8.220 -107.033 1.00 92.44 88 ALA A CA 1
ATOM 637 C C . ALA A 1 88 ? 73.732 9.161 -106.556 1.00 92.44 88 ALA A C 1
ATOM 639 O O . ALA A 1 88 ? 73.460 9.199 -105.360 1.00 92.44 88 ALA A O 1
ATOM 640 N N . ASP A 1 89 ? 73.010 9.802 -107.479 1.00 94.62 89 ASP A N 1
ATOM 641 C CA . ASP A 1 89 ? 71.866 10.678 -107.172 1.00 94.62 89 ASP A CA 1
ATOM 642 C C . ASP A 1 89 ? 70.743 9.922 -106.436 1.00 94.62 89 ASP A C 1
ATOM 644 O O . ASP A 1 89 ? 70.310 10.313 -105.353 1.00 94.62 89 ASP A O 1
ATOM 648 N N . ASN A 1 90 ? 70.358 8.739 -106.936 1.00 95.12 90 ASN A N 1
ATOM 649 C CA . ASN A 1 90 ? 69.394 7.874 -106.243 1.00 95.12 90 ASN A CA 1
ATOM 650 C C . ASN A 1 90 ? 69.891 7.424 -104.858 1.00 95.12 90 ASN A C 1
ATOM 652 O O . ASN A 1 90 ? 69.093 7.230 -103.939 1.00 95.12 90 ASN A O 1
ATOM 656 N N . THR A 1 91 ? 71.201 7.214 -104.698 1.00 95.44 91 THR A N 1
ATOM 657 C CA . THR A 1 91 ? 71.792 6.856 -103.401 1.00 95.44 91 THR A CA 1
ATOM 658 C C . THR A 1 91 ? 71.670 8.020 -102.420 1.00 95.44 91 THR A C 1
ATOM 660 O O . THR A 1 91 ? 71.268 7.801 -101.274 1.00 95.44 91 THR A O 1
ATOM 663 N N . ASP A 1 92 ? 71.941 9.244 -102.869 1.00 95.12 92 ASP A N 1
ATOM 664 C CA . ASP A 1 92 ? 71.788 10.457 -102.066 1.00 95.12 92 ASP A CA 1
ATOM 665 C C . ASP A 1 92 ? 70.322 10.683 -101.658 1.00 95.12 92 ASP A C 1
ATOM 667 O O . ASP A 1 92 ? 70.046 10.945 -100.481 1.00 95.12 92 ASP A O 1
ATOM 671 N N . ASP A 1 93 ? 69.368 10.462 -102.568 1.00 96.56 93 ASP A N 1
ATOM 672 C CA . ASP A 1 93 ? 67.928 10.515 -102.279 1.00 96.56 93 ASP A CA 1
ATOM 673 C C . ASP A 1 93 ? 67.501 9.479 -101.227 1.00 96.56 93 ASP A C 1
ATOM 675 O O . ASP A 1 93 ? 66.749 9.791 -100.294 1.00 96.56 93 ASP A O 1
ATOM 679 N N . ILE A 1 94 ? 68.003 8.243 -101.320 1.00 95.31 94 ILE A N 1
ATOM 680 C CA . ILE A 1 94 ? 67.733 7.193 -100.326 1.00 95.31 94 ILE A CA 1
ATOM 681 C C . ILE A 1 94 ? 68.300 7.588 -98.955 1.00 95.31 94 ILE A C 1
ATOM 683 O O . ILE A 1 94 ? 67.635 7.396 -97.928 1.00 95.31 94 ILE A O 1
ATOM 687 N N . VAL A 1 95 ? 69.506 8.159 -98.912 1.00 95.75 95 VAL A N 1
ATOM 688 C CA . VAL A 1 95 ? 70.131 8.639 -97.668 1.00 95.75 95 VAL A CA 1
ATOM 689 C C . VAL A 1 95 ? 69.336 9.803 -97.066 1.00 95.75 95 VAL A C 1
ATOM 691 O O . VAL A 1 95 ? 69.095 9.823 -95.849 1.00 95.75 95 VAL A O 1
ATOM 694 N N . ALA A 1 96 ? 68.868 10.738 -97.894 1.00 95.44 96 ALA A N 1
ATOM 695 C CA . ALA A 1 96 ? 68.015 11.844 -97.470 1.00 95.44 96 ALA A CA 1
ATOM 696 C C . ALA A 1 96 ? 66.669 11.341 -96.920 1.00 95.44 96 ALA A C 1
ATOM 698 O O . ALA A 1 96 ? 66.243 11.771 -95.842 1.00 95.44 96 ALA A O 1
ATOM 699 N N . LEU A 1 97 ? 66.035 10.374 -97.592 1.00 96.69 97 LEU A N 1
ATOM 700 C CA . LEU A 1 97 ? 64.773 9.773 -97.156 1.00 96.69 97 LEU A CA 1
ATOM 701 C C . LEU A 1 97 ? 64.926 9.007 -95.836 1.00 96.69 97 LEU A C 1
ATOM 703 O O . LEU A 1 97 ? 64.090 9.147 -94.943 1.00 96.69 97 LEU A O 1
ATOM 707 N N . SER A 1 98 ? 66.005 8.237 -95.681 1.00 97.12 98 SER A N 1
ATOM 708 C CA . SER A 1 98 ? 66.333 7.534 -94.433 1.00 97.12 98 SER A CA 1
ATOM 709 C C . SER A 1 98 ? 66.515 8.513 -93.268 1.00 97.12 98 SER A C 1
ATOM 711 O O . SER A 1 98 ? 65.957 8.328 -92.181 1.00 97.12 98 SER A O 1
ATOM 713 N N . SER A 1 99 ? 67.221 9.619 -93.519 1.00 96.44 99 SER A N 1
ATOM 714 C CA . SER A 1 99 ? 67.408 10.692 -92.539 1.00 96.44 99 SER A CA 1
ATOM 715 C C . SER A 1 99 ? 66.078 11.354 -92.165 1.00 96.44 99 SER A C 1
ATOM 717 O O . SER A 1 99 ? 65.783 11.520 -90.980 1.00 96.44 99 SER A O 1
ATOM 719 N N . ALA A 1 100 ? 65.230 11.664 -93.151 1.00 96.38 100 ALA A N 1
ATOM 720 C CA . ALA A 1 100 ? 63.899 12.225 -92.924 1.00 96.38 100 ALA A CA 1
ATOM 721 C C . ALA A 1 100 ? 62.993 11.266 -92.131 1.00 96.38 100 ALA A C 1
ATOM 723 O O . ALA A 1 100 ? 62.320 11.690 -91.191 1.00 96.38 100 ALA A O 1
ATOM 724 N N . LEU A 1 101 ? 63.017 9.967 -92.444 1.00 97.12 101 LEU A N 1
ATOM 725 C CA . LEU A 1 101 ? 62.266 8.946 -91.712 1.00 97.12 101 LEU A CA 1
ATOM 726 C C . LEU A 1 101 ? 62.732 8.837 -90.253 1.00 97.12 101 LEU A C 1
ATOM 728 O O . LEU A 1 101 ? 61.903 8.717 -89.350 1.00 97.12 101 LEU A O 1
ATOM 732 N N . SER A 1 102 ? 64.040 8.941 -90.007 1.00 97.25 102 SER A N 1
ATOM 733 C CA . SER A 1 102 ? 64.601 8.994 -88.652 1.00 97.25 102 SER A CA 1
ATOM 734 C C . SER A 1 102 ? 64.094 10.217 -87.873 1.00 97.25 102 SER A C 1
ATOM 736 O O . SER A 1 102 ? 63.648 10.092 -86.726 1.00 97.25 102 SER A O 1
ATOM 738 N N . VAL A 1 103 ? 64.059 11.396 -88.507 1.00 97.25 103 VAL A N 1
ATOM 739 C CA . VAL A 1 103 ? 63.491 12.622 -87.912 1.00 97.25 103 VAL A CA 1
ATOM 740 C C . VAL A 1 103 ? 61.996 12.463 -87.610 1.00 97.25 103 VAL A C 1
ATOM 742 O O . VAL A 1 103 ? 61.542 12.834 -86.526 1.00 97.25 103 VAL A O 1
ATOM 745 N N . VAL A 1 104 ? 61.218 11.872 -88.519 1.00 97.44 104 VAL A N 1
ATOM 746 C CA . VAL A 1 104 ? 59.789 11.598 -88.288 1.00 97.44 104 VAL A CA 1
ATOM 747 C C . VAL A 1 104 ? 59.598 10.633 -87.118 1.00 97.44 104 VAL A C 1
ATOM 749 O O . VAL A 1 104 ? 58.789 10.906 -86.232 1.00 97.44 104 VAL A O 1
ATOM 752 N N . ASN A 1 105 ? 60.361 9.539 -87.062 1.00 96.62 105 ASN A N 1
ATOM 753 C CA . ASN A 1 105 ? 60.244 8.542 -85.999 1.00 96.62 105 ASN A CA 1
ATOM 754 C C . ASN A 1 105 ? 60.613 9.120 -84.620 1.00 96.62 105 ASN A C 1
ATOM 756 O O . ASN A 1 105 ? 59.902 8.909 -83.636 1.00 96.62 105 ASN A O 1
ATOM 760 N N . THR A 1 106 ? 61.690 9.907 -84.551 1.00 96.62 106 THR A N 1
ATOM 761 C CA . THR A 1 106 ? 62.103 10.587 -83.310 1.00 96.62 106 THR A CA 1
ATOM 762 C C . THR A 1 106 ? 61.085 11.639 -82.868 1.00 96.62 106 THR A C 1
ATOM 764 O O . THR A 1 106 ? 60.745 11.701 -81.682 1.00 96.62 106 THR A O 1
ATOM 767 N N . THR A 1 107 ? 60.528 12.408 -83.808 1.00 97.00 107 THR A N 1
ATOM 768 C CA . THR A 1 107 ? 59.467 13.390 -83.533 1.00 97.00 107 THR A CA 1
ATOM 769 C C . THR A 1 107 ? 58.212 12.696 -83.013 1.00 97.00 107 THR A C 1
ATOM 771 O O . THR A 1 107 ? 57.706 13.062 -81.955 1.00 97.00 107 THR A O 1
ATOM 774 N N . PHE A 1 108 ? 57.756 11.642 -83.691 1.00 97.31 108 PHE A N 1
ATOM 775 C CA . PHE A 1 108 ? 56.579 10.875 -83.289 1.00 97.31 108 PHE A CA 1
ATOM 776 C C . PHE A 1 108 ? 56.746 10.254 -81.896 1.00 97.31 108 PHE A C 1
ATOM 778 O O . PHE A 1 108 ? 55.870 10.403 -81.044 1.00 97.31 108 PHE A O 1
ATOM 785 N N . SER A 1 109 ? 57.895 9.627 -81.622 1.00 97.31 109 SER A N 1
ATOM 786 C CA . SER A 1 109 ? 58.201 9.060 -80.302 1.00 97.31 109 SER A CA 1
ATOM 787 C C . SER A 1 109 ? 58.209 10.128 -79.202 1.00 97.31 109 SER A C 1
ATOM 789 O O . SER A 1 109 ? 57.743 9.879 -78.085 1.00 97.31 109 SER A O 1
ATOM 791 N N . THR A 1 110 ? 58.714 11.326 -79.511 1.00 96.81 110 THR A N 1
ATOM 792 C CA . THR A 1 110 ? 58.731 12.459 -78.577 1.00 96.81 110 THR A CA 1
ATOM 793 C C . THR A 1 110 ? 57.314 12.954 -78.309 1.00 96.81 110 THR A C 1
ATOM 795 O O . THR A 1 110 ? 56.899 12.999 -77.153 1.00 96.81 110 THR A O 1
ATOM 798 N N . SER A 1 111 ? 56.534 13.226 -79.359 1.00 97.38 111 SER A N 1
ATOM 799 C CA . SER A 1 111 ? 55.137 13.656 -79.239 1.00 97.38 111 SER A CA 1
ATOM 800 C C . SER A 1 111 ? 54.292 12.650 -78.458 1.00 97.38 111 SER A C 1
ATOM 802 O O . SER A 1 111 ? 53.509 13.051 -77.600 1.00 97.38 111 SER A O 1
ATOM 804 N N . MET A 1 112 ? 54.481 11.347 -78.688 1.00 97.31 112 MET A N 1
ATOM 805 C CA . MET A 1 112 ? 53.752 10.307 -77.959 1.00 97.31 112 MET A CA 1
ATOM 806 C C . MET A 1 112 ? 54.146 10.253 -76.476 1.00 97.31 112 MET A C 1
ATOM 808 O O . MET A 1 112 ? 53.296 10.032 -75.611 1.00 97.31 112 MET A O 1
ATOM 812 N N . SER A 1 113 ? 55.422 10.493 -76.161 1.00 97.00 113 SER A N 1
ATOM 813 C CA . SER A 1 113 ? 55.909 10.558 -74.776 1.00 97.00 113 SER A CA 1
ATOM 814 C C . SER A 1 113 ? 55.357 11.780 -74.035 1.00 97.00 113 SER A C 1
ATOM 816 O O . SER A 1 113 ? 54.927 11.654 -72.885 1.00 97.00 113 SER A O 1
ATOM 818 N N . THR A 1 114 ? 55.306 12.937 -74.702 1.00 97.12 114 THR A N 1
ATOM 819 C CA . THR A 1 114 ? 54.673 14.156 -74.176 1.00 97.12 114 THR A CA 1
ATOM 820 C C . THR A 1 114 ? 53.187 13.926 -73.930 1.00 97.12 114 THR A C 1
ATOM 822 O O . THR A 1 114 ? 52.738 14.073 -72.798 1.00 97.12 114 THR A O 1
ATOM 825 N N . LEU A 1 115 ? 52.449 13.431 -74.930 1.00 97.56 115 LEU A N 1
ATOM 826 C CA . LEU A 1 115 ? 51.015 13.158 -74.807 1.00 97.56 115 LEU A CA 1
ATOM 827 C C . LEU A 1 115 ? 50.703 12.183 -73.661 1.00 97.56 115 LEU A C 1
ATOM 829 O O . LEU A 1 115 ? 49.757 12.392 -72.900 1.00 97.56 115 LEU A O 1
ATOM 833 N N . ARG A 1 116 ? 51.509 11.124 -73.508 1.00 97.44 116 ARG A N 1
ATOM 834 C CA . ARG A 1 116 ? 51.375 10.167 -72.400 1.00 97.44 116 ARG A CA 1
ATOM 835 C C . ARG A 1 116 ? 51.590 10.837 -71.042 1.00 97.44 116 ARG A C 1
ATOM 837 O O . ARG A 1 116 ? 50.870 10.522 -70.096 1.00 97.44 116 ARG A O 1
ATOM 844 N N . THR A 1 117 ? 52.575 11.725 -70.944 1.00 97.19 117 THR A N 1
ATOM 845 C CA . THR A 1 117 ? 52.881 12.453 -69.706 1.00 97.19 117 THR A CA 1
ATOM 846 C C . THR A 1 117 ? 51.753 13.417 -69.358 1.00 97.19 117 THR A C 1
ATOM 848 O O . THR A 1 117 ? 51.255 13.372 -68.235 1.00 97.19 117 THR A O 1
ATOM 851 N N . ASP A 1 118 ? 51.280 14.199 -70.327 1.00 97.19 118 ASP A N 1
ATOM 852 C CA . ASP A 1 118 ? 50.184 15.155 -70.146 1.00 97.19 118 ASP A CA 1
ATOM 853 C C . ASP A 1 118 ? 48.894 14.446 -69.727 1.00 97.19 118 ASP A C 1
ATOM 855 O O . ASP A 1 118 ? 48.309 14.782 -68.698 1.00 97.19 118 ASP A O 1
ATOM 859 N N . THR A 1 119 ? 48.526 13.366 -70.426 1.00 97.38 119 THR A N 1
ATOM 860 C CA . THR A 1 119 ? 47.365 12.535 -70.061 1.00 97.38 119 THR A CA 1
ATOM 861 C C . THR A 1 119 ? 47.502 11.988 -68.636 1.00 97.38 119 THR A C 1
ATOM 863 O O . THR A 1 119 ? 46.545 11.992 -67.863 1.00 97.38 119 THR A O 1
ATOM 866 N N . SER A 1 120 ? 48.697 11.531 -68.248 1.00 97.94 120 SER A N 1
ATOM 867 C CA . SER A 1 120 ? 48.942 11.033 -66.890 1.00 97.94 120 SER A CA 1
ATOM 868 C C . SER A 1 120 ? 48.800 12.132 -65.833 1.00 97.94 120 SER A C 1
ATOM 870 O O . SER A 1 120 ? 48.286 11.863 -64.744 1.00 97.94 120 SER A O 1
ATOM 872 N N . MET A 1 121 ? 49.248 13.355 -66.126 1.00 97.19 121 MET A N 1
ATOM 873 C CA . MET A 1 121 ? 49.108 14.500 -65.222 1.00 97.19 121 MET A CA 1
ATOM 874 C C . MET A 1 121 ? 47.644 14.929 -65.081 1.00 97.19 121 MET A C 1
ATOM 876 O O . MET A 1 121 ? 47.185 15.172 -63.961 1.00 97.19 121 MET A O 1
ATOM 880 N N . GLU A 1 122 ? 46.892 14.965 -66.182 1.00 97.56 122 GLU A N 1
ATOM 881 C CA . GLU A 1 122 ? 45.460 15.277 -66.172 1.00 97.56 122 GLU A CA 1
ATOM 882 C C . GLU A 1 122 ? 44.664 14.241 -65.376 1.00 97.56 122 GLU A C 1
ATOM 884 O O . GLU A 1 122 ? 43.880 14.611 -64.501 1.00 97.56 122 GLU A O 1
ATOM 889 N N . VAL A 1 123 ? 44.919 12.945 -65.591 1.00 97.62 123 VAL A N 1
ATOM 890 C CA . VAL A 1 123 ? 44.281 11.862 -64.822 1.00 97.62 123 VAL A CA 1
ATOM 891 C C . VAL A 1 123 ? 44.614 11.974 -63.335 1.00 97.62 123 VAL A C 1
ATOM 893 O O . VAL A 1 123 ? 43.724 11.842 -62.493 1.00 97.62 123 VAL A O 1
ATOM 896 N N . SER A 1 124 ? 45.873 12.263 -62.993 1.00 97.56 124 SER A N 1
ATOM 897 C CA . SER A 1 124 ? 46.275 12.469 -61.598 1.00 97.56 124 SER A CA 1
ATOM 898 C C . SER A 1 124 ? 45.551 13.664 -60.974 1.00 97.56 124 SER A C 1
ATOM 900 O O . SER A 1 124 ? 45.078 13.575 -59.842 1.00 97.56 124 SER A O 1
ATOM 902 N N . THR A 1 125 ? 45.424 14.768 -61.709 1.00 97.38 125 THR A N 1
ATOM 903 C CA . THR A 1 125 ? 44.741 15.987 -61.246 1.00 97.38 125 THR A CA 1
ATOM 904 C C . THR A 1 125 ? 43.247 15.749 -61.058 1.00 97.38 125 THR A C 1
ATOM 906 O O . THR A 1 125 ? 42.669 16.124 -60.040 1.00 97.38 125 THR A O 1
ATOM 909 N N . LEU A 1 126 ? 42.613 15.056 -62.001 1.00 97.75 126 LEU A N 1
ATOM 910 C CA . LEU A 1 126 ? 41.205 14.709 -61.888 1.00 97.75 126 LEU A CA 1
ATOM 911 C C . LEU A 1 126 ? 40.963 13.769 -60.700 1.00 97.75 126 LEU A C 1
ATOM 913 O O . LEU A 1 126 ? 40.028 13.977 -59.927 1.00 97.75 126 LEU A O 1
ATOM 917 N N . SER A 1 127 ? 41.834 12.776 -60.501 1.00 97.88 127 SER A N 1
ATOM 918 C CA . SER A 1 127 ? 41.746 11.845 -59.372 1.00 97.88 127 SER A CA 1
ATOM 919 C C . SER A 1 127 ? 41.849 12.561 -58.023 1.00 97.88 127 SER A C 1
ATOM 921 O O . SER A 1 127 ? 41.103 12.232 -57.094 1.00 97.88 127 SER A O 1
ATOM 923 N N . THR A 1 128 ? 42.747 13.543 -57.887 1.00 97.44 128 THR A N 1
ATOM 924 C CA . THR A 1 128 ? 42.887 14.312 -56.640 1.00 97.44 128 THR A CA 1
ATOM 925 C C . THR A 1 128 ? 41.687 15.224 -56.406 1.00 97.44 128 THR A C 1
ATOM 927 O O . THR A 1 128 ? 41.157 15.237 -55.293 1.00 97.44 128 THR A O 1
ATOM 930 N N . MET A 1 129 ? 41.192 15.907 -57.444 1.00 97.06 129 MET A N 1
ATOM 931 C CA . MET A 1 129 ? 39.983 16.733 -57.358 1.00 97.06 129 MET A CA 1
ATOM 932 C C . MET A 1 129 ? 38.770 15.910 -56.919 1.00 97.06 129 MET A C 1
ATOM 934 O O . MET A 1 129 ? 38.123 16.260 -55.931 1.00 97.06 129 MET A O 1
ATOM 938 N N . VAL A 1 130 ? 38.511 14.778 -57.581 1.00 97.88 130 VAL A N 1
ATOM 939 C CA . VAL A 1 130 ? 37.392 13.882 -57.244 1.00 97.88 130 VAL A CA 1
ATOM 940 C C . VAL A 1 130 ? 37.523 13.351 -55.817 1.00 97.88 130 VAL A C 1
ATOM 942 O O . VAL A 1 130 ? 36.551 13.379 -55.063 1.00 97.88 130 VAL A O 1
ATOM 945 N N . SER A 1 131 ? 38.721 12.924 -55.407 1.00 98.00 131 SER A N 1
ATOM 946 C CA . SER A 1 131 ? 38.951 12.412 -54.047 1.00 98.00 131 SER A CA 1
ATOM 947 C C . SER A 1 131 ? 38.724 13.487 -52.980 1.00 98.00 131 SER A C 1
ATOM 949 O O . SER A 1 131 ? 38.138 13.208 -51.929 1.00 98.00 131 SER A O 1
ATOM 951 N N . SER A 1 132 ? 39.159 14.722 -53.248 1.00 97.56 132 SER A N 1
ATOM 952 C CA . SER A 1 132 ? 38.972 15.851 -52.334 1.00 97.56 132 SER A CA 1
ATOM 953 C C . SER A 1 132 ? 37.499 16.247 -52.203 1.00 97.56 132 SER A C 1
ATOM 955 O O . SER A 1 132 ? 37.012 16.432 -51.087 1.00 97.56 132 SER A O 1
ATOM 957 N N . GLU A 1 133 ? 36.763 16.282 -53.316 1.00 97.88 133 GLU A N 1
ATOM 958 C CA . GLU A 1 133 ? 35.346 16.643 -53.329 1.00 97.88 133 GLU A CA 1
ATOM 959 C C . GLU A 1 133 ? 34.487 15.560 -52.671 1.00 97.88 133 GLU A C 1
ATOM 961 O O . GLU A 1 133 ? 33.630 15.873 -51.845 1.00 97.88 133 GLU A O 1
ATOM 966 N N . LEU A 1 134 ? 34.769 14.282 -52.942 1.00 98.00 134 LEU A N 1
ATOM 967 C CA . LEU A 1 134 ? 34.087 13.173 -52.276 1.00 98.00 134 LEU A CA 1
ATOM 968 C C . LEU A 1 134 ? 34.322 13.204 -50.759 1.00 98.00 134 LEU A C 1
ATOM 970 O O . LEU A 1 134 ? 33.379 13.048 -49.984 1.00 98.00 134 LEU A O 1
ATOM 974 N N . SER A 1 135 ? 35.558 13.466 -50.323 1.00 98.12 135 SER A N 1
ATOM 975 C CA . SER A 1 135 ? 35.888 13.590 -48.896 1.00 98.12 135 SER A CA 1
ATOM 976 C C . SER A 1 135 ? 35.152 14.762 -48.242 1.00 98.12 135 SER A C 1
ATOM 978 O O . SER A 1 135 ? 34.643 14.635 -47.126 1.00 98.12 135 SER A O 1
ATOM 980 N N . ARG A 1 136 ? 35.042 15.894 -48.949 1.00 98.06 136 ARG A N 1
ATOM 981 C CA . ARG A 1 136 ? 34.297 17.071 -48.492 1.00 98.06 136 ARG A CA 1
ATOM 982 C C . ARG A 1 136 ? 32.808 16.763 -48.337 1.00 98.06 136 ARG A C 1
ATOM 984 O O . ARG A 1 136 ? 32.238 17.063 -47.290 1.00 98.06 136 ARG A O 1
ATOM 991 N N . GLN A 1 137 ? 32.194 16.132 -49.338 1.00 98.31 137 GLN A N 1
ATOM 992 C CA . GLN A 1 137 ? 30.776 15.765 -49.300 1.00 98.31 137 GLN A CA 1
ATOM 993 C C . GLN A 1 137 ? 30.472 14.738 -48.207 1.00 98.31 137 GLN A C 1
ATOM 995 O O . GLN A 1 137 ? 29.497 14.904 -47.477 1.00 98.31 137 GLN A O 1
ATOM 1000 N N . LEU A 1 138 ? 31.322 13.718 -48.038 1.00 98.06 138 LEU A N 1
ATOM 1001 C CA . LEU A 1 138 ? 31.178 12.738 -46.958 1.00 98.06 138 LEU A CA 1
ATOM 1002 C C . LEU A 1 138 ? 31.288 13.392 -45.576 1.00 98.06 138 LEU A C 1
ATOM 1004 O O . LEU A 1 138 ? 30.511 13.063 -44.681 1.00 98.06 138 LEU A O 1
ATOM 1008 N N . SER A 1 139 ? 32.210 14.344 -45.412 1.00 98.25 139 SER A N 1
ATOM 1009 C CA . SER A 1 139 ? 32.359 15.103 -44.168 1.00 98.25 139 SER A CA 1
ATOM 1010 C C . SER A 1 139 ? 31.111 15.937 -43.859 1.00 98.25 139 SER A C 1
ATOM 1012 O O . SER A 1 139 ? 30.564 15.838 -42.760 1.00 98.25 139 SER A O 1
ATOM 1014 N N . MET A 1 140 ? 30.602 16.684 -44.848 1.00 97.56 140 MET A N 1
ATOM 1015 C CA . MET A 1 140 ? 29.371 17.471 -44.700 1.00 97.56 140 MET A CA 1
ATOM 1016 C C . MET A 1 140 ? 28.169 16.588 -44.371 1.00 97.56 140 MET A C 1
ATOM 1018 O O . MET A 1 140 ? 27.466 16.852 -43.402 1.00 97.56 140 MET A O 1
ATOM 1022 N N . LEU A 1 141 ? 27.974 15.495 -45.113 1.00 97.81 141 LEU A N 1
ATOM 1023 C CA . LEU A 1 141 ? 26.866 14.572 -44.878 1.00 97.81 141 LEU A CA 1
ATOM 1024 C C . LEU A 1 141 ? 26.942 13.940 -43.481 1.00 97.81 141 LEU A C 1
ATOM 1026 O O . LEU A 1 141 ? 25.92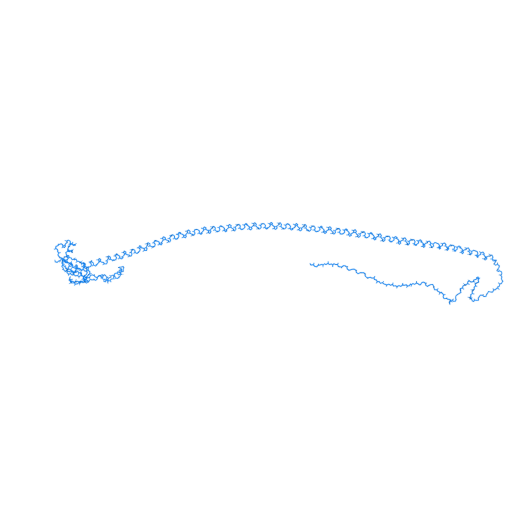8 13.832 -42.793 1.00 97.81 141 LEU A O 1
ATOM 1030 N N . SER A 1 142 ? 28.140 13.548 -43.040 1.00 98.06 142 SER A N 1
ATOM 1031 C CA . SER A 1 142 ? 28.356 13.002 -41.698 1.00 98.06 142 SER A CA 1
ATOM 1032 C C . SER A 1 142 ? 28.022 14.028 -40.613 1.00 98.06 142 SER A C 1
ATOM 1034 O O . SER A 1 142 ? 27.384 13.688 -39.611 1.00 98.06 142 SER A O 1
ATOM 1036 N N . GLN A 1 143 ? 28.434 15.283 -40.799 1.00 97.94 143 GLN A N 1
ATOM 1037 C CA . GLN A 1 143 ? 28.161 16.367 -39.858 1.00 97.94 143 GLN A CA 1
ATOM 1038 C C . GLN A 1 143 ? 26.668 16.718 -39.808 1.00 97.94 143 GLN A C 1
ATOM 1040 O O . GLN A 1 143 ? 26.106 16.830 -38.714 1.00 97.94 143 GLN A O 1
ATOM 1045 N N . ASP A 1 144 ? 26.017 16.826 -40.964 1.00 97.88 144 ASP A N 1
ATOM 1046 C CA . ASP A 1 144 ? 24.590 17.130 -41.083 1.00 97.88 144 ASP A CA 1
ATOM 1047 C C . ASP A 1 144 ? 23.738 16.019 -40.473 1.00 97.88 144 ASP A C 1
ATOM 1049 O O . ASP A 1 144 ? 22.823 16.292 -39.692 1.00 97.88 144 ASP A O 1
ATOM 1053 N N . MET A 1 145 ? 24.072 14.757 -40.756 1.00 97.69 145 MET A N 1
ATOM 1054 C CA . MET A 1 145 ? 23.385 13.608 -40.170 1.00 97.69 145 MET A CA 1
ATOM 1055 C C . MET A 1 145 ? 23.555 13.585 -38.648 1.00 97.69 145 MET A C 1
ATOM 1057 O O . MET A 1 145 ? 22.570 13.434 -37.926 1.00 97.69 145 MET A O 1
ATOM 1061 N N . THR A 1 146 ? 24.777 13.795 -38.150 1.00 97.88 146 THR A N 1
ATOM 1062 C CA . THR A 1 146 ? 25.053 13.833 -36.704 1.00 97.88 146 THR A CA 1
ATOM 1063 C C . THR A 1 146 ? 24.269 14.949 -36.023 1.00 97.88 146 THR A C 1
ATOM 1065 O O . THR A 1 146 ? 23.626 14.720 -34.998 1.00 97.88 146 THR A O 1
ATOM 1068 N N . THR A 1 147 ? 24.268 16.145 -36.611 1.00 97.38 147 THR A N 1
ATOM 1069 C CA . THR A 1 147 ? 23.566 17.309 -36.061 1.00 97.38 147 THR A CA 1
ATOM 1070 C C . THR A 1 147 ? 22.058 17.095 -36.097 1.00 97.38 147 THR A C 1
ATOM 1072 O O . THR A 1 147 ? 21.398 17.229 -35.069 1.00 97.38 147 THR A O 1
ATOM 1075 N N . SER A 1 148 ? 21.502 16.682 -37.240 1.00 98.00 148 SER A N 1
ATOM 1076 C CA . SER A 1 148 ? 20.061 16.470 -37.388 1.00 98.00 148 SER A CA 1
ATOM 1077 C C . SER A 1 148 ? 19.534 15.392 -36.443 1.00 98.00 148 SER A C 1
ATOM 1079 O O . SER A 1 148 ? 18.509 15.606 -35.787 1.00 98.00 148 SER A O 1
ATOM 1081 N N . VAL A 1 149 ? 20.229 14.254 -36.342 1.00 98.19 149 VAL A N 1
ATOM 1082 C CA . VAL A 1 149 ? 19.839 13.162 -35.441 1.00 98.19 149 VAL A CA 1
ATOM 1083 C C . VAL A 1 149 ? 19.964 13.603 -33.984 1.00 98.19 149 VAL A C 1
ATOM 1085 O O . VAL A 1 149 ? 19.015 13.424 -33.221 1.00 98.19 149 VAL A O 1
ATOM 1088 N N . SER A 1 150 ? 21.077 14.238 -33.605 1.00 97.94 150 SER A N 1
ATOM 1089 C CA . SER A 1 150 ? 21.298 14.732 -32.240 1.00 97.94 150 SER A CA 1
ATOM 1090 C C . SER A 1 150 ? 20.222 15.734 -31.813 1.00 97.94 150 SER A C 1
ATOM 1092 O O . SER A 1 150 ? 19.622 15.583 -30.748 1.00 97.94 150 SER A O 1
ATOM 1094 N N . THR A 1 151 ? 19.892 16.707 -32.668 1.00 97.50 151 THR A N 1
ATOM 1095 C CA . THR A 1 151 ? 18.842 17.691 -32.383 1.00 97.50 151 THR A CA 1
ATOM 1096 C C . THR A 1 151 ? 17.475 17.030 -32.247 1.00 97.50 151 THR A C 1
ATOM 1098 O O . THR A 1 151 ? 16.794 17.271 -31.254 1.00 97.50 151 THR A O 1
ATOM 1101 N N . LYS A 1 152 ? 17.079 16.156 -33.184 1.00 98.19 152 LYS A N 1
ATOM 1102 C CA . LYS A 1 152 ? 15.773 15.475 -33.114 1.00 98.19 152 LYS A CA 1
ATOM 1103 C C . LYS A 1 152 ? 15.637 14.618 -31.858 1.00 98.19 152 LYS A C 1
ATOM 1105 O O . LYS A 1 152 ? 14.595 14.666 -31.209 1.00 98.19 152 LYS A O 1
ATOM 1110 N N . ILE A 1 153 ? 16.684 13.873 -31.496 1.00 98.31 153 ILE A N 1
ATOM 1111 C CA . ILE A 1 153 ? 16.701 13.072 -30.267 1.00 98.31 153 ILE A CA 1
ATOM 1112 C C . ILE A 1 153 ? 16.616 13.983 -29.039 1.00 98.31 153 ILE A C 1
ATOM 1114 O O . ILE A 1 153 ? 15.795 13.736 -28.161 1.00 98.31 153 ILE A O 1
ATOM 1118 N N . SER A 1 154 ? 17.410 15.054 -28.985 1.00 98.31 154 SER A N 1
ATOM 1119 C CA . SER A 1 154 ? 17.415 15.998 -27.860 1.00 98.31 154 SER A CA 1
ATOM 1120 C C . SER A 1 154 ? 16.048 16.660 -27.646 1.00 98.31 154 SER A C 1
ATOM 1122 O O . SER A 1 154 ? 15.553 16.725 -26.516 1.00 98.31 154 SER A O 1
ATOM 1124 N N . THR A 1 155 ? 15.389 17.077 -28.731 1.00 98.06 155 THR A N 1
ATOM 1125 C CA . THR A 1 155 ? 14.035 17.643 -28.686 1.00 98.06 155 THR A CA 1
ATOM 1126 C C . THR A 1 155 ? 13.008 16.609 -28.232 1.00 98.06 155 THR A C 1
ATOM 1128 O O . THR A 1 155 ? 12.218 16.901 -27.338 1.00 98.06 155 THR A O 1
ATOM 1131 N N . ALA A 1 156 ? 13.037 15.392 -28.784 1.00 98.06 156 ALA A N 1
ATOM 1132 C CA . ALA A 1 156 ? 12.099 14.335 -28.404 1.00 98.06 156 ALA A CA 1
ATOM 1133 C C . ALA A 1 156 ? 12.250 13.930 -26.928 1.00 98.06 156 ALA A C 1
ATOM 1135 O O . ALA A 1 156 ? 11.257 13.796 -26.217 1.00 98.06 156 ALA A O 1
ATOM 1136 N N . VAL A 1 157 ? 13.489 13.790 -26.446 1.00 98.44 157 VAL A N 1
ATOM 1137 C CA . VAL A 1 157 ? 13.778 13.465 -25.041 1.00 98.44 157 VAL A CA 1
ATOM 1138 C C . VAL A 1 157 ? 13.319 14.583 -24.107 1.00 98.44 157 VAL A C 1
ATOM 1140 O O . VAL A 1 157 ? 12.777 14.291 -23.043 1.00 98.44 157 VAL A O 1
ATOM 1143 N N . SER A 1 158 ? 13.516 15.848 -24.488 1.00 98.19 158 SER A N 1
ATOM 1144 C CA . SER A 1 158 ? 13.034 16.990 -23.700 1.00 98.19 158 SER A CA 1
ATOM 1145 C C . SER A 1 158 ? 11.503 17.018 -23.632 1.00 98.19 158 SER A C 1
ATOM 1147 O O . SER A 1 158 ? 10.961 17.081 -22.535 1.00 98.19 158 SER A O 1
ATOM 1149 N N . SER A 1 159 ? 10.811 16.839 -24.765 1.00 98.44 159 SER A N 1
ATOM 1150 C CA . SER A 1 159 ? 9.338 16.781 -24.806 1.00 98.44 159 SER A CA 1
ATOM 1151 C C . SER A 1 159 ? 8.786 15.656 -23.927 1.00 98.44 159 SER A C 1
ATOM 1153 O O . SER A 1 159 ? 7.910 15.887 -23.099 1.00 98.44 159 SER A O 1
ATOM 1155 N N . LEU A 1 160 ? 9.353 14.448 -24.038 1.00 98.50 160 LEU A N 1
ATOM 1156 C CA . LEU A 1 160 ? 8.937 13.302 -23.225 1.00 98.50 160 LEU A CA 1
ATOM 1157 C C . LEU A 1 160 ? 9.183 13.541 -21.729 1.00 98.50 160 LEU A C 1
ATOM 1159 O O . LEU A 1 160 ? 8.369 13.153 -20.892 1.00 98.50 160 LEU A O 1
ATOM 1163 N N . ARG A 1 161 ? 10.309 14.176 -21.377 1.00 98.50 161 ARG A N 1
ATOM 1164 C CA . ARG A 1 161 ? 10.616 14.539 -19.989 1.00 98.50 161 ARG A CA 1
ATOM 1165 C C . ARG A 1 161 ? 9.573 15.505 -19.434 1.00 98.50 161 ARG A C 1
ATOM 1167 O O . ARG A 1 161 ? 9.115 15.292 -18.313 1.00 98.50 161 ARG A O 1
ATOM 1174 N N . ASP A 1 162 ? 9.203 16.522 -20.202 1.00 98.06 162 ASP A N 1
ATOM 1175 C CA . ASP A 1 162 ? 8.235 17.535 -19.781 1.00 98.06 162 ASP A CA 1
ATOM 1176 C C . ASP A 1 162 ? 6.829 16.932 -19.625 1.00 98.06 162 ASP A C 1
ATOM 1178 O O . ASP A 1 162 ? 6.173 17.151 -18.604 1.00 98.06 162 ASP A O 1
ATOM 1182 N N . GLU A 1 163 ? 6.400 16.087 -20.569 1.00 98.50 163 GLU A N 1
ATOM 1183 C CA . GLU A 1 163 ? 5.130 15.346 -20.497 1.00 98.50 163 GLU A CA 1
ATOM 1184 C C . GLU A 1 163 ? 5.071 14.407 -19.284 1.00 98.50 163 GLU A C 1
ATOM 1186 O O . GLU A 1 163 ? 4.072 14.364 -18.554 1.00 98.50 163 GLU A O 1
ATOM 1191 N N . MET A 1 164 ? 6.158 13.676 -19.023 1.00 98.31 164 MET A N 1
ATOM 1192 C CA . MET A 1 164 ? 6.253 12.791 -17.865 1.00 98.31 164 MET A CA 1
ATOM 1193 C C . MET A 1 164 ? 6.239 13.588 -16.556 1.00 98.31 164 MET A C 1
ATOM 1195 O O . MET A 1 164 ? 5.541 13.210 -15.616 1.00 98.31 164 MET A O 1
ATOM 1199 N N . HIS A 1 165 ? 6.960 14.710 -16.489 1.00 98.38 165 HIS A N 1
ATOM 1200 C CA . HIS A 1 165 ? 6.977 15.578 -15.312 1.00 98.38 165 HIS A CA 1
ATOM 1201 C C . HIS A 1 165 ? 5.587 16.170 -15.025 1.00 98.38 165 HIS A C 1
ATOM 1203 O O . HIS A 1 165 ? 5.132 16.145 -13.879 1.00 98.38 165 HIS A O 1
ATOM 1209 N N . ALA A 1 166 ? 4.873 16.628 -16.057 1.00 98.12 166 ALA A N 1
ATOM 1210 C CA . ALA A 1 166 ? 3.494 17.101 -15.933 1.00 98.12 166 ALA A CA 1
ATOM 1211 C C . ALA A 1 166 ? 2.548 15.995 -15.430 1.00 98.12 166 ALA A C 1
ATOM 1213 O O . ALA A 1 166 ? 1.747 16.226 -14.521 1.00 98.12 166 ALA A O 1
ATOM 1214 N N . SER A 1 167 ? 2.689 14.777 -15.961 1.00 98.50 167 SER A N 1
ATOM 1215 C CA . SER A 1 167 ? 1.898 13.615 -15.537 1.00 98.50 167 SER A CA 1
ATOM 1216 C C . SER A 1 167 ? 2.147 13.251 -14.069 1.00 98.50 167 SER A C 1
ATOM 1218 O O . SER A 1 167 ? 1.198 13.020 -13.320 1.00 98.50 167 SER A O 1
ATOM 1220 N N . VAL A 1 168 ? 3.410 13.262 -13.624 1.00 98.50 168 VAL A N 1
ATOM 1221 C CA . VAL A 1 168 ? 3.783 13.011 -12.220 1.00 98.50 168 VAL A CA 1
ATOM 1222 C C . VAL A 1 168 ? 3.193 14.071 -11.290 1.00 98.50 168 VAL A C 1
ATOM 1224 O O . VAL A 1 168 ? 2.658 13.722 -10.236 1.00 98.50 168 VAL A O 1
ATOM 1227 N N . ILE A 1 169 ? 3.235 15.351 -11.677 1.00 98.38 169 ILE A N 1
ATOM 1228 C CA . ILE A 1 169 ? 2.599 16.428 -10.905 1.00 98.38 169 ILE A CA 1
ATOM 1229 C C . ILE A 1 169 ? 1.093 16.181 -10.782 1.00 98.38 169 ILE A C 1
ATOM 1231 O O . ILE A 1 169 ? 0.566 16.234 -9.671 1.00 98.38 169 ILE A O 1
ATOM 1235 N N . SER A 1 170 ? 0.414 15.875 -11.891 1.00 98.31 170 SER A N 1
ATOM 1236 C CA . SER A 1 170 ? -1.032 15.621 -11.899 1.00 98.31 170 SER A CA 1
ATOM 1237 C C . SER A 1 170 ? -1.424 14.417 -11.040 1.00 98.31 170 SER A C 1
ATOM 1239 O O . SER A 1 170 ? -2.447 14.443 -10.358 1.00 98.31 170 SER A O 1
ATOM 1241 N N . LEU A 1 171 ? -0.620 13.352 -11.047 1.00 98.38 171 LEU A N 1
ATOM 1242 C CA . LEU A 1 171 ? -0.858 12.198 -10.183 1.00 98.38 171 LEU A CA 1
ATOM 1243 C C . LEU A 1 171 ? -0.659 12.568 -8.706 1.00 98.38 171 LEU A C 1
ATOM 1245 O O . LEU A 1 171 ? -1.469 12.204 -7.856 1.00 98.38 171 LEU A O 1
ATOM 1249 N N . GLY A 1 172 ? 0.388 13.341 -8.402 1.00 98.56 172 GLY A N 1
ATOM 1250 C CA . GLY A 1 172 ? 0.670 13.815 -7.049 1.00 98.56 172 GLY A CA 1
ATOM 1251 C C . GLY A 1 172 ? -0.427 14.719 -6.477 1.00 98.56 172 GLY A C 1
ATOM 1252 O O . GLY A 1 172 ? -0.733 14.630 -5.287 1.00 98.56 172 GLY A O 1
ATOM 1253 N N . THR A 1 173 ? -1.049 15.572 -7.297 1.00 98.12 173 THR A N 1
ATOM 1254 C CA . THR A 1 173 ? -2.191 16.398 -6.864 1.00 98.12 173 THR A CA 1
ATOM 1255 C C . THR A 1 173 ? -3.451 15.564 -6.642 1.00 98.12 173 THR A C 1
ATOM 1257 O O . THR A 1 173 ? -4.149 15.793 -5.651 1.00 98.12 173 THR A O 1
ATOM 1260 N N . SER A 1 174 ? -3.713 14.570 -7.498 1.00 98.31 174 SER A N 1
ATOM 1261 C CA . SER A 1 174 ? -4.828 13.631 -7.318 1.00 98.31 174 SER A CA 1
ATOM 1262 C C . SER A 1 174 ? -4.692 12.854 -6.006 1.00 98.31 174 SER A C 1
ATOM 1264 O O . SER A 1 174 ? -5.605 12.878 -5.185 1.00 98.31 174 SER A O 1
ATOM 1266 N N . LEU A 1 175 ? -3.515 12.270 -5.746 1.00 98.31 175 LEU A N 1
ATOM 1267 C CA . LEU A 1 175 ? -3.237 11.528 -4.510 1.00 98.31 175 LEU A CA 1
ATOM 1268 C C . LEU A 1 175 ? -3.374 12.397 -3.255 1.00 98.31 175 LEU A C 1
ATOM 1270 O O . LEU A 1 175 ? -3.966 11.966 -2.272 1.00 98.31 175 LEU A O 1
ATOM 1274 N N . ARG A 1 176 ? -2.875 13.642 -3.279 1.00 98.12 176 ARG A N 1
ATOM 1275 C CA . ARG A 1 176 ? -3.065 14.585 -2.159 1.00 98.12 176 ARG A CA 1
ATOM 1276 C C . ARG A 1 176 ? -4.534 14.920 -1.910 1.00 98.12 176 ARG A C 1
ATOM 1278 O O . ARG A 1 176 ? -4.917 15.148 -0.767 1.00 98.12 176 ARG A O 1
ATOM 1285 N N . THR A 1 177 ? -5.338 14.982 -2.968 1.00 98.12 177 THR A N 1
ATOM 1286 C CA . THR A 1 177 ? -6.775 15.248 -2.851 1.00 98.12 177 THR A CA 1
ATOM 1287 C C . THR A 1 177 ? -7.487 14.059 -2.212 1.00 98.12 177 THR A C 1
ATOM 1289 O O . THR A 1 177 ? -8.257 14.249 -1.273 1.00 98.12 177 THR A O 1
ATOM 1292 N N . GLU A 1 178 ? -7.187 12.840 -2.664 1.00 98.19 178 GLU A N 1
ATOM 1293 C CA . GLU A 1 178 ? -7.727 11.608 -2.077 1.00 98.19 178 GLU A CA 1
ATOM 1294 C C . GLU A 1 178 ? -7.325 11.441 -0.606 1.00 98.19 178 GLU A C 1
ATOM 1296 O O . GLU A 1 178 ? -8.184 11.154 0.228 1.00 98.19 178 GLU A O 1
ATOM 1301 N N . ASP A 1 179 ? -6.058 11.697 -0.264 1.00 98.00 179 ASP A N 1
ATOM 1302 C CA . ASP A 1 179 ? -5.569 11.684 1.122 1.00 98.00 179 ASP A CA 1
ATOM 1303 C C . ASP A 1 179 ? -6.321 12.698 2.000 1.00 98.00 179 ASP A C 1
ATOM 1305 O O . ASP A 1 179 ? -6.764 12.373 3.102 1.00 98.00 179 ASP A O 1
ATOM 1309 N N . GLY A 1 180 ? -6.558 13.908 1.480 1.00 98.12 180 GLY A N 1
ATOM 1310 C CA . GLY A 1 180 ? -7.350 14.931 2.164 1.00 98.12 180 GLY A CA 1
ATOM 1311 C C . GLY A 1 180 ? -8.795 14.497 2.435 1.00 98.12 180 GLY A C 1
ATOM 1312 O O . GLY A 1 180 ? -9.300 14.700 3.541 1.00 98.12 180 GLY A O 1
ATOM 1313 N N . VAL A 1 181 ? -9.449 13.862 1.457 1.00 98.44 181 VAL A N 1
ATOM 1314 C CA . VAL A 1 181 ? -10.811 13.318 1.614 1.00 98.44 181 VAL A CA 1
ATOM 1315 C C . VAL A 1 181 ? -10.835 12.192 2.648 1.00 98.44 181 VAL A C 1
ATOM 1317 O O . VAL A 1 181 ? -11.706 12.180 3.521 1.00 98.44 181 VAL A O 1
ATOM 1320 N N . LEU A 1 182 ? -9.873 11.268 2.586 1.00 98.50 182 LEU A N 1
ATOM 1321 C CA . LEU A 1 182 ? -9.782 10.155 3.528 1.00 98.50 182 LEU A CA 1
ATOM 1322 C C . LEU A 1 182 ? -9.552 10.652 4.959 1.00 98.50 182 LEU A C 1
ATOM 1324 O O . LEU A 1 182 ? -10.224 10.196 5.885 1.00 98.50 182 LEU A O 1
ATOM 1328 N N . ARG A 1 183 ? -8.657 11.627 5.140 1.00 98.38 183 ARG A N 1
ATOM 1329 C CA . ARG A 1 183 ? -8.390 12.234 6.446 1.00 98.38 183 ARG A CA 1
ATOM 1330 C C . ARG A 1 183 ? -9.629 12.920 7.019 1.00 98.38 183 ARG A C 1
ATOM 1332 O O . ARG A 1 183 ? -9.968 12.674 8.171 1.00 98.38 183 ARG A O 1
ATOM 1339 N N . ALA A 1 184 ? -10.360 13.683 6.205 1.00 98.19 184 ALA A N 1
ATOM 1340 C CA . ALA A 1 184 ? -11.615 14.304 6.629 1.00 98.19 184 ALA A CA 1
ATOM 1341 C C . ALA A 1 184 ? -12.678 13.265 7.038 1.00 98.19 184 ALA A C 1
ATOM 1343 O O . ALA A 1 184 ? -13.408 13.468 8.010 1.00 98.19 184 ALA A O 1
ATOM 1344 N N . ALA A 1 185 ? -12.758 12.134 6.329 1.00 98.38 185 ALA A N 1
ATOM 1345 C CA . ALA A 1 185 ? -13.663 11.044 6.685 1.00 98.38 185 ALA A CA 1
ATOM 1346 C C . ALA A 1 185 ? -13.286 10.391 8.028 1.00 98.38 185 ALA A C 1
ATOM 1348 O O . ALA A 1 185 ? -14.171 10.116 8.842 1.00 98.38 185 ALA A O 1
ATOM 1349 N N . ILE A 1 186 ? -11.988 10.185 8.279 1.00 98.50 186 ILE A N 1
ATOM 1350 C CA . ILE A 1 186 ? -11.471 9.667 9.555 1.00 98.50 186 ILE A CA 1
ATOM 1351 C C . ILE A 1 186 ? -11.777 10.637 10.700 1.00 98.50 186 ILE A C 1
ATOM 1353 O O . ILE A 1 186 ? -12.263 10.203 11.747 1.00 98.50 186 ILE A O 1
ATOM 1357 N N . ASP A 1 187 ? -11.546 11.935 10.503 1.00 98.44 187 ASP A N 1
ATOM 1358 C CA . ASP A 1 187 ? -11.816 12.959 11.517 1.00 98.44 187 ASP A CA 1
ATOM 1359 C C . ASP A 1 187 ? -13.313 12.998 11.871 1.00 98.44 187 ASP A C 1
ATOM 1361 O O . ASP A 1 187 ? -13.681 12.993 13.048 1.00 98.44 187 ASP A O 1
ATOM 1365 N N . ASN A 1 188 ? -14.192 12.932 10.863 1.00 98.38 188 ASN A N 1
ATOM 1366 C CA . ASN A 1 188 ? -15.640 12.869 11.070 1.00 98.38 188 ASN A CA 1
ATOM 1367 C C . ASN A 1 188 ? -16.066 11.600 11.832 1.00 98.38 188 ASN A C 1
ATOM 1369 O O . ASN A 1 188 ? -16.830 11.675 12.795 1.00 98.38 188 ASN A O 1
ATOM 1373 N N . ALA A 1 189 ? -15.547 10.430 11.443 1.00 98.44 189 ALA A N 1
ATOM 1374 C CA . ALA A 1 189 ? -15.839 9.172 12.131 1.00 98.44 189 ALA A CA 1
ATOM 1375 C C . ALA A 1 189 ? -15.362 9.196 13.592 1.00 98.44 189 ALA A C 1
ATOM 1377 O O . ALA A 1 189 ? -16.085 8.758 14.487 1.00 98.44 189 ALA A O 1
ATOM 1378 N N . THR A 1 190 ? -14.178 9.758 13.840 1.00 98.50 190 THR A N 1
ATOM 1379 C CA . THR A 1 190 ? -13.610 9.912 15.185 1.00 98.50 190 THR A CA 1
ATOM 1380 C C . THR A 1 190 ? -14.472 10.837 16.041 1.00 98.50 190 THR A C 1
ATOM 1382 O O . THR A 1 190 ? -14.793 10.491 17.176 1.00 98.50 190 THR A O 1
ATOM 1385 N N . SER A 1 191 ? -14.920 11.970 15.488 1.00 98.44 191 SER A N 1
ATOM 1386 C CA . SER A 1 191 ? -15.833 12.887 16.178 1.00 98.44 191 SER A CA 1
ATOM 1387 C C . SER A 1 191 ? -17.161 12.214 16.524 1.00 98.44 191 SER A C 1
ATOM 1389 O O . SER A 1 191 ? -17.640 12.352 17.647 1.00 98.44 191 SER A O 1
ATOM 1391 N N . LEU A 1 192 ? -17.750 11.463 15.588 1.00 98.44 192 LEU A N 1
ATOM 1392 C CA . LEU A 1 192 ? -19.010 10.757 15.823 1.00 98.44 192 LEU A CA 1
ATOM 1393 C C . LEU A 1 192 ? -18.870 9.697 16.922 1.00 98.44 192 LEU A C 1
ATOM 1395 O O . LEU A 1 192 ? -19.755 9.563 17.767 1.00 98.44 192 LEU A O 1
ATOM 1399 N N . LEU A 1 193 ? -17.764 8.948 16.919 1.00 98.50 193 LEU A N 1
ATOM 1400 C CA . LEU A 1 193 ? -17.471 7.968 17.963 1.00 98.50 193 LEU A CA 1
ATOM 1401 C C . LEU A 1 193 ? -17.299 8.638 19.327 1.00 98.50 193 LEU A C 1
ATOM 1403 O O . LEU A 1 193 ? -17.882 8.156 20.293 1.00 98.50 193 LEU A O 1
ATOM 1407 N N . ALA A 1 194 ? -16.575 9.757 19.399 1.00 98.12 194 ALA A N 1
ATOM 1408 C CA . ALA A 1 194 ? -16.399 10.511 20.639 1.00 98.12 194 ALA A CA 1
ATOM 1409 C C . ALA A 1 194 ? -17.739 11.009 21.203 1.00 98.12 194 ALA A C 1
ATOM 1411 O O . ALA A 1 194 ? -18.016 10.818 22.385 1.00 98.12 194 ALA A O 1
ATOM 1412 N N . THR A 1 195 ? -18.611 11.570 20.357 1.00 98.25 195 THR A N 1
ATOM 1413 C CA . THR A 1 195 ? -19.957 11.992 20.776 1.00 98.25 195 THR A CA 1
ATOM 1414 C C . THR A 1 195 ? -20.778 10.817 21.300 1.00 98.25 195 THR A C 1
ATOM 1416 O O . THR A 1 195 ? -21.376 10.919 22.366 1.00 98.25 195 THR A O 1
ATOM 1419 N N . ARG A 1 196 ? -20.789 9.684 20.587 1.00 98.50 196 ARG A N 1
ATOM 1420 C CA . ARG A 1 196 ? -21.548 8.499 21.017 1.00 98.50 196 ARG A CA 1
ATOM 1421 C C . ARG A 1 196 ? -21.014 7.893 22.311 1.00 98.50 196 ARG A C 1
ATOM 1423 O O . ARG A 1 196 ? -21.811 7.375 23.085 1.00 98.50 196 ARG A O 1
ATOM 1430 N N . LEU A 1 197 ? -19.699 7.928 22.523 1.00 98.31 197 LEU A N 1
ATOM 1431 C CA . LEU A 1 197 ? -19.081 7.450 23.756 1.00 98.31 197 LEU A CA 1
ATOM 1432 C C . LEU A 1 197 ? -19.508 8.318 24.943 1.00 98.31 197 LEU A C 1
ATOM 1434 O O . LEU A 1 197 ? -19.960 7.772 25.937 1.00 98.31 197 LEU A O 1
ATOM 1438 N N . SER A 1 198 ? -19.475 9.644 24.786 1.00 98.06 198 SER A N 1
ATOM 1439 C CA . SER A 1 198 ? -19.946 10.582 25.812 1.00 98.06 198 SER A CA 1
ATOM 1440 C C . SER A 1 198 ? -21.427 10.380 26.147 1.00 98.06 198 SER A C 1
ATOM 1442 O O . SER A 1 198 ? -21.776 10.328 27.317 1.00 98.06 198 SER A O 1
ATOM 1444 N N . THR A 1 199 ? -22.298 10.187 25.149 1.00 97.62 199 THR A N 1
ATOM 1445 C CA . THR A 1 199 ? -23.716 9.877 25.416 1.00 97.62 199 THR A CA 1
ATOM 1446 C C . THR A 1 199 ? -23.885 8.560 26.173 1.00 97.62 199 THR A C 1
ATOM 1448 O O . THR A 1 199 ? -24.744 8.454 27.038 1.00 97.62 199 THR A O 1
ATOM 1451 N N . LEU A 1 200 ? -23.068 7.549 25.860 1.00 98.06 200 LEU A N 1
ATOM 1452 C CA . LEU A 1 200 ? -23.119 6.271 26.564 1.00 98.06 200 LEU A CA 1
ATOM 1453 C C . LEU A 1 200 ? -22.625 6.393 28.011 1.00 98.06 200 LEU A C 1
ATOM 1455 O O . LEU A 1 200 ? -23.170 5.727 28.884 1.00 98.06 200 LEU A O 1
ATOM 1459 N N . GLU A 1 201 ? -21.607 7.217 28.262 1.00 98.06 201 GLU A N 1
ATOM 1460 C CA . GLU A 1 201 ? -21.142 7.536 29.616 1.00 98.06 201 GLU A CA 1
ATOM 1461 C C . GLU A 1 201 ? -22.262 8.201 30.431 1.00 98.06 201 GLU A C 1
ATOM 1463 O O . GLU A 1 201 ? -22.571 7.722 31.521 1.00 98.06 201 GLU A O 1
ATOM 1468 N N . ASP A 1 202 ? -22.953 9.194 29.859 1.00 97.25 202 ASP A N 1
ATOM 1469 C CA . ASP A 1 202 ? -24.104 9.847 30.499 1.00 97.25 202 ASP A CA 1
ATOM 1470 C C . ASP A 1 202 ? -25.241 8.846 30.807 1.00 97.25 202 ASP A C 1
ATOM 1472 O O . ASP A 1 202 ? -25.795 8.834 31.910 1.00 97.25 202 ASP A O 1
ATOM 1476 N N . ASP A 1 203 ? -25.579 7.969 29.853 1.00 97.88 203 ASP A N 1
ATOM 1477 C CA . ASP A 1 203 ? -26.613 6.939 30.035 1.00 97.88 203 ASP A CA 1
ATOM 1478 C C . ASP A 1 203 ? -26.241 5.951 31.156 1.00 97.88 203 ASP A C 1
ATOM 1480 O O . ASP A 1 203 ? -27.098 5.538 31.947 1.00 97.88 203 ASP A O 1
ATOM 1484 N N . VAL A 1 204 ? -24.964 5.560 31.241 1.00 98.06 204 VAL A N 1
ATOM 1485 C CA . VAL A 1 204 ? -24.462 4.674 32.301 1.00 98.06 204 VAL A CA 1
ATOM 1486 C C . VAL A 1 204 ? -24.572 5.349 33.667 1.00 98.06 204 VAL A C 1
ATOM 1488 O O . VAL A 1 204 ? -25.037 4.702 34.610 1.00 98.06 204 VAL A O 1
ATOM 1491 N N . ASP A 1 205 ? -24.225 6.629 33.776 1.00 97.56 205 ASP A N 1
ATOM 1492 C CA . ASP A 1 205 ? -24.320 7.378 35.033 1.00 97.56 205 ASP A CA 1
ATOM 1493 C C . ASP A 1 205 ? -25.766 7.450 35.549 1.00 97.56 205 ASP A C 1
ATOM 1495 O O . ASP A 1 205 ? -26.020 7.165 36.726 1.00 97.56 205 ASP A O 1
ATOM 1499 N N . VAL A 1 206 ? -26.742 7.705 34.669 1.00 98.06 206 VAL A N 1
ATOM 1500 C CA . VAL A 1 206 ? -28.175 7.708 35.028 1.00 98.06 206 VAL A CA 1
ATOM 1501 C C . VAL A 1 206 ? -28.633 6.339 35.544 1.00 98.06 206 VAL A C 1
ATOM 1503 O O . VAL A 1 206 ? -29.391 6.240 36.522 1.00 98.06 206 VAL A O 1
ATOM 1506 N N . VAL A 1 207 ? -28.181 5.256 34.906 1.00 97.94 207 VAL A N 1
ATOM 1507 C CA . VAL A 1 207 ? -28.505 3.890 35.344 1.00 97.94 207 VAL A CA 1
ATOM 1508 C C . VAL A 1 207 ? -27.888 3.595 36.711 1.00 97.94 207 VAL A C 1
ATOM 1510 O O . VAL A 1 207 ? -28.564 3.029 37.576 1.00 97.94 207 VAL A O 1
ATOM 1513 N N . VAL A 1 208 ? -26.635 3.994 36.937 1.00 98.25 208 VAL A N 1
ATOM 1514 C CA . VAL A 1 208 ? -25.944 3.818 38.223 1.00 98.25 208 VAL A CA 1
ATOM 1515 C C . VAL A 1 208 ? -26.650 4.591 39.339 1.00 98.25 208 VAL A C 1
ATOM 1517 O O . VAL A 1 208 ? -26.891 4.025 40.412 1.00 98.25 208 VAL A O 1
ATOM 1520 N N . GLU A 1 209 ? -27.043 5.842 39.094 1.00 97.19 209 GLU A N 1
ATOM 1521 C CA . GLU A 1 209 ? -27.803 6.651 40.054 1.00 97.19 209 GLU A CA 1
ATOM 1522 C C . GLU A 1 209 ? -29.139 5.978 40.407 1.00 97.19 209 GLU A C 1
ATOM 1524 O O . GLU A 1 209 ? -29.477 5.806 41.585 1.00 97.19 209 GLU A O 1
ATOM 1529 N N . THR A 1 210 ? -29.857 5.485 39.394 1.00 97.06 210 THR A N 1
ATOM 1530 C CA . THR A 1 210 ? -31.133 4.776 39.572 1.00 97.06 210 THR A CA 1
ATOM 1531 C C . THR A 1 210 ? -30.972 3.497 40.400 1.00 97.06 210 THR A C 1
ATOM 1533 O O . THR A 1 210 ? -31.746 3.249 41.330 1.00 97.06 210 THR A O 1
ATOM 1536 N N . LEU A 1 211 ? -29.963 2.673 40.098 1.00 96.75 211 LEU A N 1
ATOM 1537 C CA . LEU A 1 211 ? -29.689 1.432 40.833 1.00 96.75 211 LEU A CA 1
ATOM 1538 C C . LEU A 1 211 ? -29.293 1.700 42.288 1.00 96.75 211 LEU A C 1
ATOM 1540 O O . LEU A 1 211 ? -29.740 0.990 43.195 1.00 96.75 211 LEU A O 1
ATOM 1544 N N . THR A 1 212 ? -28.505 2.748 42.521 1.00 96.50 212 THR A N 1
ATOM 1545 C CA . THR A 1 212 ? -28.119 3.180 43.869 1.00 96.50 212 THR A CA 1
ATOM 1546 C C . THR A 1 212 ? -29.351 3.604 44.670 1.00 96.50 212 THR A C 1
ATOM 1548 O O . THR A 1 212 ? -29.550 3.135 45.794 1.00 96.50 212 THR A O 1
ATOM 1551 N N . GLY A 1 213 ? -30.239 4.404 44.070 1.00 95.38 213 GLY A N 1
ATOM 1552 C CA . GLY A 1 213 ? -31.504 4.805 44.692 1.00 95.38 213 GLY A CA 1
ATOM 1553 C C . GLY A 1 213 ? -32.427 3.623 45.012 1.00 95.38 213 GLY A C 1
ATOM 1554 O O . GLY A 1 213 ? -33.016 3.568 46.093 1.00 95.38 213 GLY A O 1
ATOM 1555 N N . ASN A 1 214 ? -32.522 2.640 44.115 1.00 94.94 214 ASN A N 1
ATOM 1556 C CA . ASN A 1 214 ? -33.310 1.427 44.356 1.00 94.94 214 ASN A CA 1
ATOM 1557 C C . ASN A 1 214 ? -32.732 0.570 45.491 1.00 94.94 214 ASN A C 1
ATOM 1559 O O . ASN A 1 214 ? -33.492 0.040 46.300 1.00 94.94 214 ASN A O 1
ATOM 1563 N N . THR A 1 215 ? -31.405 0.475 45.590 1.00 96.00 215 THR A N 1
ATOM 1564 C CA . THR A 1 215 ? -30.727 -0.266 46.665 1.00 96.00 215 THR A CA 1
ATOM 1565 C C . THR A 1 215 ? -31.006 0.359 48.034 1.00 96.00 215 THR A C 1
ATOM 1567 O O . THR A 1 215 ? -31.294 -0.356 48.992 1.00 96.00 215 THR A O 1
ATOM 1570 N N . LEU A 1 216 ? -30.993 1.693 48.130 1.00 95.56 216 LEU A N 1
ATOM 1571 C CA . LEU A 1 216 ? -31.355 2.405 49.361 1.00 95.56 216 LEU A CA 1
ATOM 1572 C C . LEU A 1 216 ? -32.798 2.108 49.782 1.00 95.56 216 LEU A C 1
ATOM 1574 O O . LEU A 1 216 ? -33.025 1.697 50.918 1.00 95.56 216 LEU A O 1
ATOM 1578 N N . LYS A 1 217 ? -33.753 2.206 48.849 1.00 96.44 217 LYS A N 1
ATOM 1579 C CA . LYS A 1 217 ? -35.161 1.865 49.115 1.00 96.44 217 LYS A CA 1
ATOM 1580 C C . LYS A 1 217 ? -35.337 0.411 49.547 1.00 96.44 217 LYS A C 1
ATOM 1582 O O . LYS A 1 217 ? -36.156 0.121 50.412 1.00 96.44 217 LYS A O 1
ATOM 1587 N N . GLN A 1 218 ? -34.581 -0.514 48.956 1.00 95.75 218 GLN A N 1
ATOM 1588 C CA . GLN A 1 218 ? -34.624 -1.923 49.341 1.00 95.75 218 GLN A CA 1
ATOM 1589 C C . GLN A 1 218 ? -34.112 -2.135 50.773 1.00 95.75 218 GLN A C 1
ATOM 1591 O O . GLN A 1 218 ? -34.705 -2.914 51.516 1.00 95.75 218 GLN A O 1
ATOM 1596 N N . ASN A 1 219 ? -33.061 -1.418 51.180 1.00 93.38 219 ASN A N 1
ATOM 1597 C CA . ASN A 1 219 ? -32.552 -1.459 52.552 1.00 93.38 219 ASN A CA 1
ATOM 1598 C C . ASN A 1 219 ? -33.551 -0.861 53.557 1.00 93.38 219 ASN A C 1
ATOM 1600 O O . ASN A 1 219 ? -33.754 -1.439 54.623 1.00 93.38 219 ASN A O 1
ATOM 1604 N N . GLU A 1 220 ? -34.215 0.246 53.211 1.00 96.25 220 GLU A N 1
ATOM 1605 C CA . GLU A 1 220 ? -35.292 0.831 54.026 1.00 96.25 220 GLU A CA 1
ATOM 1606 C C . GLU A 1 220 ? -36.475 -0.136 54.177 1.00 96.25 220 GLU A C 1
ATOM 1608 O O . GLU A 1 220 ? -36.984 -0.333 55.280 1.00 96.25 220 GLU A O 1
ATOM 1613 N N . LEU A 1 221 ? -36.879 -0.795 53.085 1.00 95.81 221 LEU A N 1
ATOM 1614 C CA . LEU A 1 221 ? -37.951 -1.790 53.107 1.00 95.81 221 LEU A CA 1
ATOM 1615 C C . LEU A 1 221 ? -37.582 -3.001 53.975 1.00 95.81 221 LEU A C 1
ATOM 1617 O O . LEU A 1 221 ? -38.436 -3.527 54.685 1.00 95.81 221 LEU A O 1
ATOM 1621 N N . LEU A 1 222 ? -36.318 -3.433 53.938 1.00 96.25 222 LEU A N 1
ATOM 1622 C CA . LEU A 1 222 ? -35.821 -4.528 54.770 1.00 96.25 222 LEU A CA 1
ATOM 1623 C C . LEU A 1 222 ? -35.827 -4.155 56.260 1.00 96.25 222 LEU A C 1
ATOM 1625 O O . LEU A 1 222 ? -36.215 -4.977 57.088 1.00 96.25 222 LEU A O 1
ATOM 1629 N N . ALA A 1 223 ? -35.440 -2.922 56.601 1.00 94.12 223 ALA A N 1
ATOM 1630 C CA . ALA A 1 223 ? -35.518 -2.416 57.971 1.00 94.12 223 ALA A CA 1
ATOM 1631 C C . ALA A 1 223 ? -36.973 -2.388 58.468 1.00 94.12 223 ALA A C 1
ATOM 1633 O O . ALA A 1 223 ? -37.275 -2.968 59.508 1.00 94.12 223 ALA A O 1
ATOM 1634 N N . LEU A 1 224 ? -37.890 -1.835 57.667 1.00 95.44 224 LEU A N 1
ATOM 1635 C CA . LEU A 1 224 ? -39.317 -1.803 57.997 1.00 95.44 224 LEU A CA 1
ATOM 1636 C C . LEU A 1 224 ? -39.919 -3.212 58.139 1.00 95.44 224 LEU A C 1
ATOM 1638 O O . LEU A 1 224 ? -40.762 -3.453 59.006 1.00 95.44 224 LEU A O 1
ATOM 1642 N N . ALA A 1 225 ? -39.495 -4.158 57.296 1.00 94.88 225 ALA A N 1
ATOM 1643 C CA . ALA A 1 225 ? -39.927 -5.548 57.393 1.00 94.88 225 ALA A CA 1
ATOM 1644 C C . ALA A 1 225 ? -39.494 -6.189 58.723 1.00 94.88 225 ALA A C 1
ATOM 1646 O O . ALA A 1 225 ? -40.297 -6.892 59.337 1.00 94.88 225 ALA A O 1
ATOM 1647 N N . ASN A 1 226 ? -38.273 -5.914 59.195 1.00 92.75 226 ASN A N 1
ATOM 1648 C CA . ASN A 1 226 ? -37.793 -6.397 60.493 1.00 92.75 226 ASN A CA 1
ATOM 1649 C C . ASN A 1 226 ? -38.576 -5.778 61.660 1.00 92.75 226 ASN A C 1
ATOM 1651 O O . ASN A 1 226 ? -39.045 -6.521 62.520 1.00 92.75 226 ASN A O 1
ATOM 1655 N N . ASP A 1 227 ? -38.814 -4.463 61.638 1.00 93.69 227 ASP A N 1
ATOM 1656 C CA . ASP A 1 227 ? -39.621 -3.783 62.665 1.00 93.69 227 ASP A CA 1
ATOM 1657 C C . ASP A 1 227 ? -41.042 -4.370 62.743 1.00 93.69 227 ASP A C 1
ATOM 1659 O O . ASP A 1 227 ? -41.597 -4.584 63.821 1.00 93.69 227 ASP A O 1
ATOM 1663 N N . THR A 1 228 ? -41.630 -4.702 61.589 1.00 92.38 228 THR A N 1
ATOM 1664 C CA . THR A 1 228 ? -42.960 -5.327 61.515 1.00 92.38 228 THR A CA 1
ATOM 1665 C C . THR A 1 228 ? -42.971 -6.735 62.123 1.00 92.38 228 THR A C 1
ATOM 1667 O O . THR A 1 228 ? -43.957 -7.130 62.752 1.00 92.38 228 THR A O 1
ATOM 1670 N N . ILE A 1 229 ? -41.894 -7.509 61.945 1.00 92.19 229 ILE A N 1
ATOM 1671 C CA . ILE A 1 229 ? -41.744 -8.835 62.565 1.00 92.19 229 ILE A CA 1
ATOM 1672 C C . ILE A 1 229 ? -41.663 -8.705 64.088 1.00 92.19 229 ILE A C 1
ATOM 1674 O O . ILE A 1 229 ? -42.291 -9.497 64.792 1.00 92.19 229 ILE A O 1
ATOM 1678 N N . ASP A 1 230 ? -40.929 -7.722 64.602 1.00 88.31 230 ASP A N 1
ATOM 1679 C CA . ASP A 1 230 ? -40.792 -7.532 66.047 1.00 88.31 230 ASP A CA 1
ATOM 1680 C C . ASP A 1 230 ? -42.094 -7.036 66.689 1.00 88.31 230 ASP A C 1
ATOM 1682 O O . ASP A 1 230 ? -42.534 -7.618 67.682 1.00 88.31 230 ASP A O 1
ATOM 1686 N N . LEU A 1 231 ? -42.803 -6.094 66.056 1.00 90.62 231 LEU A N 1
ATOM 1687 C CA . LEU A 1 231 ? -44.144 -5.683 66.496 1.00 90.62 231 LEU A CA 1
ATOM 1688 C C . LEU A 1 231 ? -45.135 -6.853 66.525 1.00 90.62 231 LEU A C 1
ATOM 1690 O O . LEU A 1 231 ? -45.949 -6.956 67.444 1.00 90.62 231 LEU A O 1
ATOM 1694 N N . ARG A 1 232 ? -45.074 -7.761 65.541 1.00 87.19 232 ARG A N 1
ATOM 1695 C CA . ARG A 1 232 ? -45.915 -8.967 65.545 1.00 87.19 232 ARG A CA 1
ATOM 1696 C C . ARG A 1 232 ? -45.644 -9.828 66.782 1.00 87.19 232 ARG A C 1
ATOM 1698 O O . ARG A 1 232 ? -46.603 -10.261 67.415 1.00 87.19 232 ARG A O 1
ATOM 1705 N N . LYS A 1 233 ? -44.374 -10.047 67.143 1.00 82.81 233 LYS A N 1
ATOM 1706 C CA . LYS A 1 233 ? -44.014 -10.824 68.343 1.00 82.81 233 LYS A CA 1
ATOM 1707 C C . LYS A 1 233 ? -44.526 -10.163 69.622 1.00 82.81 233 LYS A C 1
ATOM 1709 O O . LYS A 1 233 ? -44.997 -10.861 70.513 1.00 82.81 233 LYS A O 1
ATOM 1714 N N . GLU A 1 234 ? -44.458 -8.834 69.717 1.00 84.25 234 GLU A N 1
ATOM 1715 C CA . GLU A 1 234 ? -44.994 -8.100 70.872 1.00 84.25 234 GLU A CA 1
ATOM 1716 C C . GLU A 1 234 ? -46.518 -8.251 70.993 1.00 84.25 234 GLU A C 1
ATOM 1718 O O . GLU A 1 234 ? -47.027 -8.503 72.086 1.00 84.25 234 GLU A O 1
ATOM 1723 N N . ILE A 1 235 ? -47.251 -8.167 69.877 1.00 81.00 235 ILE A N 1
ATOM 1724 C CA . ILE A 1 235 ? -48.707 -8.386 69.855 1.00 81.00 235 ILE A CA 1
ATOM 1725 C C . ILE A 1 235 ? -49.054 -9.815 70.294 1.00 81.00 235 ILE A C 1
ATOM 1727 O O . ILE A 1 235 ? -49.983 -10.009 71.081 1.00 81.00 235 ILE A O 1
ATOM 1731 N N . GLU A 1 236 ? -48.316 -10.815 69.806 1.00 78.25 236 GLU A N 1
ATOM 1732 C CA . GLU A 1 236 ? -48.510 -12.215 70.201 1.00 78.25 236 GLU A CA 1
ATOM 1733 C C . GLU A 1 236 ? -48.248 -12.419 71.704 1.00 78.25 236 GLU A C 1
ATOM 1735 O O . GLU A 1 236 ? -49.042 -13.085 72.372 1.00 78.25 236 GLU A O 1
ATOM 1740 N N . ALA A 1 237 ? -47.216 -11.776 72.262 1.00 71.88 237 ALA A N 1
ATOM 1741 C CA . ALA A 1 237 ? -46.896 -11.849 73.689 1.00 71.88 237 ALA A CA 1
ATOM 1742 C C . ALA A 1 237 ? -47.992 -11.250 74.590 1.00 71.88 237 ALA A C 1
ATOM 1744 O O . ALA A 1 237 ? -48.301 -11.813 75.639 1.00 71.88 237 ALA A O 1
ATOM 1745 N N . ILE A 1 238 ? -48.623 -10.144 74.180 1.00 73.19 238 ILE A N 1
ATOM 1746 C CA . ILE A 1 238 ? -49.730 -9.531 74.938 1.00 73.19 238 ILE A CA 1
ATOM 1747 C C . ILE A 1 238 ? -50.955 -10.459 74.986 1.00 73.19 238 ILE A C 1
ATOM 1749 O O . ILE A 1 238 ? -51.696 -10.471 75.972 1.00 73.19 238 ILE A O 1
ATOM 1753 N N . ASN A 1 239 ? -51.181 -11.244 73.931 1.00 70.88 239 ASN A N 1
ATOM 1754 C CA . ASN A 1 239 ? -52.411 -12.014 73.789 1.00 70.88 239 ASN A CA 1
ATOM 1755 C C . ASN A 1 239 ? -52.419 -13.324 74.604 1.00 70.88 239 ASN A C 1
ATOM 1757 O O . ASN A 1 239 ? -53.493 -13.747 75.030 1.00 70.88 239 ASN A O 1
ATOM 1761 N N . ASP A 1 240 ? -51.277 -13.979 74.859 1.00 67.94 240 ASP A N 1
ATOM 1762 C CA . ASP A 1 240 ? -51.279 -15.249 75.622 1.00 67.94 240 ASP A CA 1
ATOM 1763 C C . ASP A 1 240 ? -51.557 -15.047 77.123 1.00 67.94 240 ASP A C 1
ATOM 1765 O O . ASP A 1 240 ? -52.249 -15.857 77.746 1.00 67.94 240 ASP A O 1
ATOM 1769 N N . ASP A 1 241 ? -51.084 -13.949 77.718 1.00 68.94 241 ASP A N 1
ATOM 1770 C CA . ASP A 1 241 ? -51.257 -13.742 79.158 1.00 68.94 241 ASP A CA 1
ATOM 1771 C C . ASP A 1 241 ? -52.682 -13.322 79.527 1.00 68.94 241 ASP A C 1
ATOM 1773 O O . ASP A 1 241 ? -53.212 -13.816 80.524 1.00 68.94 241 ASP A O 1
ATOM 1777 N N . HIS A 1 242 ? -53.361 -12.516 78.702 1.00 79.00 242 HIS A N 1
ATOM 1778 C CA . HIS A 1 242 ? -54.717 -12.045 79.009 1.00 79.00 242 HIS A CA 1
ATOM 1779 C C . HIS A 1 242 ? -55.725 -13.193 79.197 1.00 79.00 242 HIS A C 1
ATOM 1781 O O . HIS A 1 242 ? -56.477 -13.219 80.175 1.00 79.00 242 HIS A O 1
ATOM 1787 N N . HIS A 1 243 ? -55.678 -14.204 78.326 1.00 82.88 243 HIS A N 1
ATOM 1788 C CA . HIS A 1 243 ? -56.597 -15.343 78.381 1.00 82.88 243 HIS A CA 1
ATOM 1789 C C . HIS A 1 243 ? -56.445 -16.181 79.662 1.00 82.88 243 HIS A C 1
ATOM 1791 O O . HIS A 1 243 ? -57.420 -16.780 80.127 1.00 82.88 243 HIS A O 1
ATOM 1797 N N . LYS A 1 244 ? -55.251 -16.222 80.275 1.00 85.56 244 LYS A N 1
ATOM 1798 C CA . LYS A 1 244 ? -55.037 -16.954 81.537 1.00 85.56 244 LYS A CA 1
ATOM 1799 C C . LYS A 1 244 ? -55.834 -16.327 82.676 1.00 85.56 244 LYS A C 1
ATOM 1801 O O . LYS A 1 244 ? -56.467 -17.066 83.434 1.00 85.56 244 LYS A O 1
ATOM 1806 N N . TYR A 1 245 ? -55.855 -14.995 82.763 1.00 88.06 245 TYR A N 1
ATOM 1807 C CA . TYR A 1 245 ? -56.631 -14.267 83.772 1.00 88.06 245 TYR A CA 1
ATOM 1808 C C . TYR A 1 245 ? -58.133 -14.476 83.583 1.00 88.06 245 TYR A C 1
ATOM 1810 O O . TYR A 1 245 ? -58.832 -14.792 84.546 1.00 88.06 245 TYR A O 1
ATOM 1818 N N . GLU A 1 246 ? -58.628 -14.368 82.347 1.00 90.31 246 GLU A N 1
ATOM 1819 C CA . GLU A 1 246 ? -60.052 -14.559 82.043 1.00 90.31 246 GLU A CA 1
ATOM 1820 C C . GLU A 1 246 ? -60.533 -15.966 82.421 1.00 90.31 246 GLU A C 1
ATOM 1822 O O . GLU A 1 246 ? -61.569 -16.138 83.071 1.00 90.31 246 GLU A O 1
ATOM 1827 N N . ILE A 1 247 ? -59.753 -16.989 82.067 1.00 91.12 247 ILE A N 1
ATOM 1828 C CA . ILE A 1 247 ? -60.085 -18.387 82.350 1.00 91.12 247 ILE A CA 1
ATOM 1829 C C . ILE A 1 247 ? -59.972 -18.694 83.844 1.00 91.12 247 ILE A C 1
ATOM 1831 O O . ILE A 1 247 ? -60.826 -19.406 84.388 1.00 91.12 247 ILE A O 1
ATOM 1835 N N . ALA A 1 248 ? -58.952 -18.161 84.521 1.00 93.88 248 ALA A N 1
ATOM 1836 C CA . ALA A 1 248 ? -58.823 -18.282 85.968 1.00 93.88 248 ALA A CA 1
ATOM 1837 C C . ALA A 1 248 ? -60.042 -17.675 86.672 1.00 93.88 248 ALA A C 1
ATOM 1839 O O . ALA A 1 248 ? -60.657 -18.340 87.509 1.00 93.88 248 ALA A O 1
ATOM 1840 N N . GLN A 1 249 ? -60.434 -16.459 86.279 1.00 96.19 249 GLN A N 1
ATOM 1841 C CA . GLN A 1 249 ? -61.592 -15.753 86.819 1.00 96.19 249 GLN A CA 1
ATOM 1842 C C . GLN A 1 249 ? -62.882 -16.548 86.604 1.00 96.19 249 GLN A C 1
ATOM 1844 O O . GLN A 1 249 ? -63.574 -16.858 87.575 1.00 96.19 249 GLN A O 1
ATOM 1849 N N . ALA A 1 250 ? -63.166 -16.964 85.366 1.00 94.50 250 ALA A N 1
ATOM 1850 C CA . ALA A 1 250 ? -64.351 -17.758 85.045 1.00 94.50 250 ALA A CA 1
ATOM 1851 C C . ALA A 1 250 ? -64.400 -19.074 85.840 1.00 94.50 250 ALA A C 1
ATOM 1853 O O . ALA A 1 250 ? -65.449 -19.458 86.366 1.00 94.50 250 ALA A O 1
ATOM 1854 N N . THR A 1 251 ? -63.255 -19.747 85.979 1.00 95.62 251 THR A N 1
ATOM 1855 C CA . THR A 1 251 ? -63.158 -21.010 86.718 1.00 95.62 251 THR A CA 1
ATOM 1856 C C . THR A 1 251 ? -63.369 -20.799 88.211 1.00 95.62 251 THR A C 1
ATOM 1858 O O . THR A 1 251 ? -64.140 -21.537 88.820 1.00 95.62 251 THR A O 1
ATOM 1861 N N . CYS A 1 252 ? -62.741 -19.790 88.818 1.00 97.00 252 CYS A N 1
ATOM 1862 C CA . CYS A 1 252 ? -62.966 -19.470 90.224 1.00 97.00 252 CYS A CA 1
ATOM 1863 C C . CYS A 1 252 ? -64.441 -19.146 90.483 1.00 97.00 252 CYS A C 1
ATOM 1865 O O . CYS A 1 252 ? -65.024 -19.708 91.410 1.00 97.00 252 CYS A O 1
ATOM 1867 N N . THR A 1 253 ? -65.071 -18.324 89.638 1.00 96.25 253 THR A N 1
ATOM 1868 C CA . THR A 1 253 ? -66.504 -18.020 89.749 1.00 96.25 253 THR A CA 1
ATOM 1869 C C . THR A 1 253 ? -67.357 -19.287 89.675 1.00 96.25 253 THR A C 1
ATOM 1871 O O . THR A 1 253 ? -68.207 -19.491 90.538 1.00 96.25 253 THR A O 1
ATOM 1874 N N . ALA A 1 254 ? -67.097 -20.179 88.713 1.00 94.94 254 ALA A N 1
ATOM 1875 C CA . ALA A 1 254 ? -67.840 -21.433 88.561 1.00 94.94 254 ALA A CA 1
ATOM 1876 C C . ALA A 1 254 ? -67.648 -22.408 89.737 1.00 94.94 254 ALA A C 1
ATOM 1878 O O . ALA A 1 254 ? -68.531 -23.210 90.039 1.00 94.94 254 ALA A O 1
ATOM 1879 N N . LEU A 1 255 ? -66.491 -22.362 90.400 1.00 94.88 255 LEU A N 1
ATOM 1880 C CA . LEU A 1 255 ? -66.187 -23.200 91.557 1.00 94.88 255 LEU A CA 1
ATOM 1881 C C . LEU A 1 255 ? -66.797 -22.685 92.862 1.00 94.88 255 LEU A C 1
ATOM 1883 O O . LEU A 1 255 ? -66.818 -23.434 93.844 1.00 94.88 255 LEU A O 1
ATOM 1887 N N . ASN A 1 256 ? -67.248 -21.430 92.910 1.00 94.38 256 ASN A N 1
ATOM 1888 C CA . ASN A 1 256 ? -67.841 -20.882 94.116 1.00 94.38 256 ASN A CA 1
ATOM 1889 C C . ASN A 1 256 ? -69.255 -21.440 94.304 1.00 94.38 256 ASN A C 1
ATOM 1891 O O . ASN A 1 256 ? -70.189 -21.079 93.597 1.00 94.38 256 ASN A O 1
ATOM 1895 N N . GLY A 1 257 ? -69.413 -22.320 95.292 1.00 87.69 257 GLY A N 1
ATOM 1896 C CA . GLY A 1 257 ? -70.726 -22.838 95.684 1.00 87.69 257 GLY A CA 1
ATOM 1897 C C . GLY A 1 257 ? -71.585 -21.833 96.459 1.00 87.69 257 GLY A C 1
ATOM 1898 O O . GLY A 1 257 ? -72.759 -22.105 96.696 1.00 87.69 257 GLY A O 1
ATOM 1899 N N . ASN A 1 258 ? -71.014 -20.692 96.859 1.00 85.62 258 ASN A N 1
ATOM 1900 C CA . ASN A 1 258 ? -71.710 -19.643 97.599 1.00 85.62 258 ASN A CA 1
ATOM 1901 C C . ASN A 1 258 ? -72.086 -18.496 96.649 1.00 85.62 258 ASN A C 1
ATOM 1903 O O . ASN A 1 258 ? -71.411 -18.256 95.653 1.00 85.62 258 ASN A O 1
ATOM 1907 N N . GLY A 1 259 ? -73.147 -17.750 96.958 1.00 83.81 259 GLY A N 1
ATOM 1908 C CA . GLY A 1 259 ? -73.391 -16.472 96.284 1.00 83.81 259 GLY A CA 1
ATOM 1909 C C . GLY A 1 259 ? -72.330 -15.429 96.659 1.00 83.81 259 GLY A C 1
ATOM 1910 O O . GLY A 1 259 ? -71.650 -15.573 97.674 1.00 83.81 259 GLY A O 1
ATOM 1911 N N . GLY A 1 260 ? -72.212 -14.367 95.862 1.00 89.62 260 GLY A N 1
ATOM 1912 C CA . GLY A 1 260 ? -71.338 -13.223 96.147 1.00 89.62 260 GLY A CA 1
ATOM 1913 C C . GLY A 1 260 ? -70.191 -13.049 95.151 1.00 89.62 260 GLY A C 1
ATOM 1914 O O . GLY A 1 260 ? -70.118 -13.737 94.132 1.00 89.62 260 GLY A O 1
ATOM 1915 N N . TRP A 1 261 ? -69.315 -12.090 95.449 1.00 92.69 261 TRP A N 1
ATOM 1916 C CA . TRP A 1 261 ? -68.179 -11.735 94.601 1.00 92.69 261 TRP A CA 1
ATOM 1917 C C . TRP A 1 261 ? -67.059 -12.767 94.703 1.00 92.69 261 TRP A C 1
ATOM 1919 O O . TRP A 1 261 ? -66.747 -13.272 95.784 1.00 92.69 261 TRP A O 1
ATOM 1929 N N . VAL A 1 262 ? -66.456 -13.067 93.557 1.00 95.81 262 VAL A N 1
ATOM 1930 C CA . VAL A 1 262 ? -65.339 -14.001 93.428 1.00 95.81 262 VAL A CA 1
ATOM 1931 C C . VAL A 1 262 ? -64.259 -13.335 92.608 1.00 95.81 262 VAL A C 1
ATOM 1933 O O . VAL A 1 262 ? -64.554 -12.772 91.557 1.00 95.81 262 VAL A O 1
ATOM 1936 N N . TYR A 1 263 ? -63.018 -13.473 93.050 1.00 96.50 263 TYR A N 1
ATOM 1937 C CA . TYR A 1 263 ? -61.851 -12.952 92.357 1.00 96.50 263 TYR A CA 1
ATOM 1938 C C . TYR A 1 263 ? -60.847 -14.083 92.159 1.00 96.50 263 TYR A C 1
ATOM 1940 O O . TYR A 1 263 ? -60.567 -14.850 93.087 1.00 96.50 263 TYR A O 1
ATOM 1948 N N . ALA A 1 264 ? -60.312 -14.196 90.949 1.00 96.81 264 ALA A N 1
ATOM 1949 C CA . ALA A 1 264 ? -59.095 -14.942 90.687 1.00 96.81 264 ALA A CA 1
ATOM 1950 C C . ALA A 1 264 ? -57.913 -13.992 90.853 1.00 96.81 264 ALA A C 1
ATOM 1952 O O . ALA A 1 264 ? -57.695 -13.098 90.042 1.00 96.81 264 ALA A O 1
ATOM 1953 N N . VAL A 1 265 ? -57.156 -14.187 91.924 1.00 95.06 265 VAL A N 1
ATOM 1954 C CA . VAL A 1 265 ? -55.990 -13.364 92.235 1.00 95.06 265 VAL A CA 1
ATOM 1955 C C . VAL A 1 265 ? -54.752 -14.096 91.761 1.00 95.06 265 VAL A C 1
ATOM 1957 O O . VAL A 1 265 ? -54.534 -15.250 92.131 1.00 95.06 265 VAL A O 1
ATOM 1960 N N . GLU A 1 266 ? -53.945 -13.446 90.933 1.00 93.94 266 GLU A N 1
ATOM 1961 C CA . GLU A 1 266 ? -52.698 -14.039 90.471 1.00 93.94 266 GLU A CA 1
ATOM 1962 C C . GLU A 1 266 ? -51.734 -14.267 91.636 1.00 93.94 266 GLU A C 1
ATOM 1964 O O . GLU A 1 266 ? -51.583 -13.449 92.547 1.00 93.94 266 GLU A O 1
ATOM 1969 N N . ARG A 1 267 ? -51.055 -15.407 91.586 1.00 91.19 267 ARG A N 1
ATOM 1970 C CA . ARG A 1 267 ? -50.021 -15.793 92.528 1.00 91.19 267 ARG A CA 1
ATOM 1971 C C . ARG A 1 267 ? -48.724 -16.033 91.775 1.00 91.19 267 ARG A C 1
ATOM 1973 O O . ARG A 1 267 ? -48.573 -17.030 91.073 1.00 91.19 267 ARG A O 1
ATOM 1980 N N . TYR A 1 268 ? -47.749 -15.163 92.012 1.00 87.81 268 TYR A N 1
ATOM 1981 C CA . TYR A 1 268 ? -46.413 -15.322 91.452 1.00 87.81 268 TYR A CA 1
ATOM 1982 C C . TYR A 1 268 ? -45.751 -16.622 91.944 1.00 87.81 268 TYR A C 1
ATOM 1984 O O . TYR A 1 268 ? -45.813 -16.962 93.130 1.00 87.81 268 TYR A O 1
ATOM 1992 N N . CYS A 1 269 ? -45.101 -17.357 91.041 1.00 85.56 269 CYS A N 1
ATOM 1993 C CA . CYS A 1 269 ? -44.419 -18.620 91.329 1.00 85.56 269 CYS A CA 1
ATOM 1994 C C . CYS A 1 269 ? -43.036 -18.349 91.942 1.00 85.56 269 CYS A C 1
ATOM 1996 O O . CYS A 1 269 ? -42.116 -17.916 91.254 1.00 85.56 269 CYS A O 1
ATOM 1998 N N . SER A 1 270 ? -42.854 -18.616 93.235 1.00 83.00 270 SER A N 1
ATOM 1999 C CA . SER A 1 270 ? -41.539 -18.563 93.880 1.00 83.00 270 SER A CA 1
ATOM 2000 C C . SER A 1 270 ? -41.466 -19.516 95.073 1.00 83.00 270 SER A C 1
ATOM 2002 O O . SER A 1 270 ? -42.485 -19.972 95.602 1.00 83.00 270 SER A O 1
ATOM 2004 N N . THR A 1 271 ? -40.249 -19.831 95.514 1.00 79.94 271 THR A N 1
ATOM 2005 C CA . THR A 1 271 ? -40.006 -20.696 96.680 1.00 79.94 271 THR A CA 1
ATOM 2006 C C . THR A 1 271 ? -40.489 -20.076 97.992 1.00 79.94 271 THR A C 1
ATOM 2008 O O . THR A 1 271 ? -40.791 -20.811 98.928 1.00 79.94 271 THR A O 1
ATOM 2011 N N . SER A 1 272 ? -40.624 -18.750 98.045 1.00 84.38 272 SER A N 1
ATOM 2012 C CA . SER A 1 272 ? -41.125 -17.981 99.188 1.00 84.38 272 SER A CA 1
ATOM 2013 C C . SER A 1 272 ? -42.525 -17.403 98.963 1.00 84.38 272 SER A C 1
ATOM 2015 O O . SER A 1 272 ? -42.944 -16.523 99.711 1.00 84.38 272 SER A O 1
ATOM 2017 N N . SER A 1 273 ? -43.250 -17.844 97.930 1.00 85.75 273 SER A N 1
ATOM 2018 C CA . SER A 1 273 ? -44.553 -17.258 97.616 1.00 85.75 273 SER A CA 1
ATOM 2019 C C . SER A 1 273 ? -45.570 -17.543 98.724 1.00 85.75 273 SER A C 1
ATOM 2021 O O . SER A 1 273 ? -45.716 -18.710 99.116 1.00 85.75 273 SER A O 1
ATOM 2023 N N . PRO A 1 274 ? -46.317 -16.523 99.188 1.00 90.38 274 PRO A N 1
ATOM 2024 C CA . PRO A 1 274 ? -47.334 -16.693 100.219 1.00 90.38 274 PRO A CA 1
ATOM 2025 C C . PRO A 1 274 ? -48.389 -17.716 99.787 1.00 90.38 274 PRO A C 1
ATOM 2027 O O . PRO A 1 274 ? -48.580 -17.981 98.599 1.00 90.38 274 PRO A O 1
ATOM 2030 N N . SER A 1 275 ? -49.059 -18.338 100.756 1.00 93.56 275 SER A N 1
ATOM 2031 C CA . SER A 1 275 ? -50.164 -19.258 100.463 1.00 93.56 275 SER A CA 1
ATOM 2032 C C . SER A 1 275 ? -51.359 -18.496 99.878 1.00 93.56 275 SER A C 1
ATOM 2034 O O . SER A 1 275 ? -51.514 -17.305 100.145 1.00 93.56 275 SER A O 1
ATOM 2036 N N . CYS A 1 276 ? -52.241 -19.164 99.129 1.00 95.75 276 CYS A N 1
ATOM 2037 C CA . CYS A 1 276 ? -53.462 -18.512 98.646 1.00 95.75 276 CYS A CA 1
ATOM 2038 C C . CYS A 1 276 ? -54.366 -18.032 99.786 1.00 95.75 276 CYS A C 1
ATOM 2040 O O . CYS A 1 276 ? -55.029 -17.011 99.642 1.00 95.75 276 CYS A O 1
ATOM 2042 N N . SER A 1 277 ? -54.355 -18.710 100.938 1.00 95.19 277 SER A N 1
ATOM 2043 C CA . SER A 1 277 ? -55.027 -18.216 102.145 1.00 95.19 277 SER A CA 1
ATOM 2044 C C . SER A 1 277 ? -54.470 -16.867 102.601 1.00 95.19 277 SER A C 1
ATOM 2046 O O . SER A 1 277 ? -55.244 -15.972 102.915 1.00 95.19 277 SER A O 1
ATOM 2048 N N . SER A 1 278 ? -53.143 -16.714 102.610 1.00 93.94 278 SER A N 1
ATOM 2049 C CA . SER A 1 278 ? -52.485 -15.455 102.976 1.00 93.94 278 SER A CA 1
ATOM 2050 C C . SER A 1 278 ? -52.754 -14.354 101.952 1.00 93.94 278 SER A C 1
ATOM 2052 O O . SER A 1 278 ? -52.994 -13.226 102.348 1.00 93.94 278 SER A O 1
ATOM 2054 N N . ILE A 1 279 ? -52.746 -14.695 100.659 1.00 94.88 279 ILE A N 1
ATOM 2055 C CA . ILE A 1 279 ? -53.023 -13.746 99.572 1.00 94.88 279 ILE A CA 1
ATOM 2056 C C . ILE A 1 279 ? -54.462 -13.245 99.652 1.00 94.88 279 ILE A C 1
ATOM 2058 O O . ILE A 1 279 ? -54.672 -12.045 99.626 1.00 94.88 279 ILE A O 1
ATOM 2062 N N . CYS A 1 280 ? -55.457 -14.128 99.787 1.00 95.38 280 CYS A N 1
ATOM 2063 C CA . CYS A 1 280 ? -56.846 -13.678 99.890 1.00 95.38 280 CYS A CA 1
ATOM 2064 C C . CYS A 1 280 ? -57.089 -12.866 101.172 1.00 95.38 280 CYS A C 1
ATOM 2066 O O . CYS A 1 280 ? -57.874 -11.933 101.151 1.00 95.38 280 CYS A O 1
ATOM 2068 N N . ALA A 1 281 ? -56.389 -13.161 102.269 1.00 93.62 281 ALA A N 1
ATOM 2069 C CA . ALA A 1 281 ? -56.489 -12.371 103.496 1.00 93.62 281 ALA A CA 1
ATOM 2070 C C . ALA A 1 281 ? -55.746 -11.020 103.434 1.00 93.62 281 ALA A C 1
ATOM 2072 O O . ALA A 1 281 ? -55.790 -10.267 104.405 1.00 93.62 281 ALA A O 1
ATOM 2073 N N . ASP A 1 282 ? -55.045 -10.718 102.338 1.00 92.81 282 ASP A N 1
ATOM 2074 C CA . ASP A 1 282 ? -54.293 -9.477 102.184 1.00 92.81 282 ASP A CA 1
ATOM 2075 C C . ASP A 1 282 ? -55.250 -8.275 102.091 1.00 92.81 282 ASP A C 1
ATOM 2077 O O . ASP A 1 282 ? -56.094 -8.182 101.195 1.00 92.81 282 ASP A O 1
ATOM 2081 N N . GLU A 1 283 ? -55.113 -7.331 103.025 1.00 88.94 283 GLU A N 1
ATOM 2082 C CA . GLU A 1 283 ? -55.924 -6.106 103.076 1.00 88.94 283 GLU A CA 1
ATOM 2083 C C . GLU A 1 283 ? -55.738 -5.235 101.821 1.00 88.94 283 GLU A C 1
ATOM 2085 O O . GLU A 1 283 ? -56.643 -4.498 101.419 1.00 88.94 283 GLU A O 1
ATOM 2090 N N . GLY A 1 284 ? -54.596 -5.362 101.142 1.00 89.19 284 GLY A N 1
ATOM 2091 C CA . GLY A 1 284 ? -54.314 -4.703 99.876 1.00 89.19 284 GLY A CA 1
ATOM 2092 C C . GLY A 1 284 ? -55.297 -5.091 98.773 1.00 89.19 284 GLY A C 1
ATOM 2093 O O . GLY A 1 284 ? -55.631 -4.233 97.956 1.00 89.19 284 GLY A O 1
ATOM 2094 N N . LEU A 1 285 ? -55.835 -6.317 98.767 1.00 90.69 285 LEU A N 1
ATOM 2095 C CA . LEU A 1 285 ? -56.876 -6.715 97.808 1.00 90.69 285 LEU A CA 1
ATOM 2096 C C . LEU A 1 285 ? -58.198 -5.984 98.057 1.00 90.69 285 LEU A C 1
ATOM 2098 O O . LEU A 1 285 ? -58.862 -5.577 97.107 1.00 90.69 285 LEU A O 1
ATOM 2102 N N . GLN A 1 286 ? -58.560 -5.763 99.322 1.00 85.75 286 GLN A N 1
ATOM 2103 C CA . GLN A 1 286 ? -59.803 -5.071 99.686 1.00 85.75 286 GLN A CA 1
ATOM 2104 C C . GLN A 1 286 ? -59.788 -3.607 99.228 1.00 85.75 286 GLN A C 1
ATOM 2106 O O . GLN A 1 286 ? -60.831 -3.039 98.918 1.00 85.75 286 GLN A O 1
ATOM 2111 N N . SER A 1 287 ? -58.602 -2.998 99.138 1.00 87.12 287 SER A N 1
ATOM 2112 C CA . SER A 1 287 ? -58.445 -1.623 98.653 1.00 87.12 287 SER A CA 1
ATOM 2113 C C . SER A 1 287 ? -58.626 -1.463 97.136 1.00 87.12 287 SER A C 1
ATOM 2115 O O . SER A 1 287 ? -58.820 -0.342 96.665 1.00 87.12 287 SER A O 1
ATOM 2117 N N . GLN A 1 288 ? -58.575 -2.559 96.369 1.00 91.50 288 GLN A N 1
ATOM 2118 C CA . GLN A 1 288 ? -58.665 -2.520 94.904 1.00 91.50 288 GLN A CA 1
ATOM 2119 C C . GLN A 1 288 ? -60.107 -2.403 94.401 1.00 91.50 288 GLN A C 1
ATOM 2121 O O . GLN A 1 288 ? -60.329 -1.898 93.302 1.00 91.50 288 GLN A O 1
ATOM 2126 N N . ASP A 1 289 ? -61.084 -2.830 95.203 1.00 90.38 289 ASP A N 1
ATOM 2127 C CA . ASP A 1 289 ? -62.503 -2.744 94.875 1.00 90.38 289 ASP A CA 1
ATOM 2128 C C . ASP A 1 289 ? -63.279 -2.186 96.071 1.00 90.38 289 ASP A C 1
ATOM 2130 O O . ASP A 1 289 ? -63.380 -2.811 97.126 1.00 90.38 289 ASP A O 1
ATOM 2134 N N . GLY A 1 290 ? -63.870 -1.001 95.899 1.00 87.88 290 GLY A N 1
ATOM 2135 C CA . GLY A 1 290 ? -64.622 -0.321 96.955 1.00 87.88 290 GLY A CA 1
ATOM 2136 C C . GLY A 1 290 ? -65.811 -1.124 97.497 1.00 87.88 290 GLY A C 1
ATOM 2137 O O . GLY A 1 290 ? -66.288 -0.821 98.592 1.00 87.88 290 GLY A O 1
ATOM 2138 N N . GLN A 1 291 ? -66.277 -2.152 96.779 1.00 86.88 291 GLN A N 1
ATOM 2139 C CA . GLN A 1 291 ? -67.327 -3.059 97.253 1.00 86.88 291 GLN A CA 1
ATOM 2140 C C . GLN A 1 291 ? -66.842 -4.059 98.312 1.00 86.88 291 GLN A C 1
ATOM 2142 O O . GLN A 1 291 ? -67.668 -4.621 99.033 1.00 86.88 291 GLN A O 1
ATOM 2147 N N . LEU A 1 292 ? -65.527 -4.255 98.441 1.00 88.19 292 LEU A N 1
ATOM 2148 C CA . LEU A 1 292 ? -64.912 -5.116 99.453 1.00 88.19 292 LEU A CA 1
ATOM 2149 C C . LEU A 1 292 ? -64.661 -4.401 100.783 1.00 88.19 292 LEU A C 1
ATOM 2151 O O . LEU A 1 292 ? -64.236 -5.031 101.747 1.00 88.19 292 LEU A O 1
ATOM 2155 N N . ASN A 1 293 ? -64.934 -3.097 100.866 1.00 85.50 293 ASN A N 1
ATOM 2156 C CA . ASN A 1 293 ? -64.655 -2.321 102.065 1.00 85.50 293 ASN A CA 1
ATOM 2157 C C . ASN A 1 293 ? -65.446 -2.853 103.275 1.00 85.50 293 ASN A C 1
ATOM 2159 O O . ASN A 1 293 ? -66.678 -2.839 103.285 1.00 85.50 293 ASN A O 1
ATOM 2163 N N . GLY A 1 294 ? -64.722 -3.303 104.302 1.00 82.75 294 GLY A N 1
ATOM 2164 C CA . GLY A 1 294 ? -65.297 -3.903 105.508 1.00 82.75 294 GLY A CA 1
ATOM 2165 C C . GLY A 1 294 ? -65.578 -5.405 105.408 1.00 82.75 294 GLY A C 1
ATOM 2166 O O . GLY A 1 294 ? -66.133 -5.964 106.354 1.00 82.75 294 GLY A O 1
ATOM 2167 N N . TYR A 1 295 ? -65.183 -6.060 104.313 1.00 86.75 295 TYR A N 1
ATOM 2168 C CA . TYR A 1 295 ? -65.292 -7.505 104.147 1.00 86.75 295 TYR A CA 1
ATOM 2169 C C . TYR A 1 295 ? -63.920 -8.158 104.021 1.00 86.75 295 TYR A C 1
ATOM 2171 O O . TYR A 1 295 ? -63.076 -7.728 103.241 1.00 86.75 295 TYR A O 1
ATOM 2179 N N . ASN A 1 296 ? -63.732 -9.264 104.737 1.00 90.19 296 ASN A N 1
ATOM 2180 C CA . ASN A 1 296 ? -62.556 -10.101 104.557 1.00 90.19 296 ASN A CA 1
ATOM 2181 C C . ASN A 1 296 ? -62.791 -11.072 103.407 1.00 90.19 296 ASN A C 1
ATOM 2183 O O . ASN A 1 296 ? -63.867 -11.665 103.299 1.00 90.19 296 ASN A O 1
ATOM 2187 N N . LEU A 1 297 ? -61.776 -11.259 102.569 1.00 94.44 297 LEU A N 1
ATOM 2188 C CA . LEU A 1 297 ? -61.793 -12.339 101.602 1.00 94.44 297 LEU A CA 1
ATOM 2189 C C . LEU A 1 297 ? -61.196 -13.599 102.234 1.00 94.44 297 LEU A C 1
ATOM 2191 O O . LEU A 1 297 ? -60.172 -13.560 102.917 1.00 94.44 297 LEU A O 1
ATOM 2195 N N . GLU A 1 298 ? -61.815 -14.738 101.962 1.00 95.06 298 GLU A N 1
ATOM 2196 C CA . GLU A 1 298 ? -61.246 -16.052 102.213 1.00 95.06 298 GLU A CA 1
ATOM 2197 C C . GLU A 1 298 ? -60.877 -16.740 100.901 1.00 95.06 298 GLU A C 1
ATOM 2199 O O . GLU A 1 298 ? -61.513 -16.567 99.856 1.00 95.06 298 GLU A O 1
ATOM 2204 N N . CYS A 1 299 ? -59.848 -17.576 100.966 1.00 96.75 299 CYS A N 1
ATOM 2205 C CA . CYS A 1 299 ? -59.544 -18.496 99.885 1.00 96.75 299 CYS A CA 1
ATOM 2206 C C . CYS A 1 299 ? -60.418 -19.745 100.007 1.00 96.75 299 CYS A C 1
ATOM 2208 O O . CYS A 1 299 ? -60.417 -20.399 101.051 1.00 96.75 299 CYS A O 1
ATOM 2210 N N . PHE A 1 300 ? -61.078 -20.137 98.916 1.00 96.31 300 PHE A N 1
ATOM 2211 C CA . PHE A 1 300 ? -61.855 -21.385 98.855 1.00 96.31 300 PHE A CA 1
ATOM 2212 C C . PHE A 1 300 ? -61.326 -22.376 97.808 1.00 96.31 300 PHE A C 1
ATOM 2214 O O . PHE A 1 300 ? -61.711 -23.550 97.794 1.00 96.31 300 PHE A O 1
ATOM 2221 N N . ASN A 1 301 ? -60.443 -21.931 96.912 1.00 96.69 301 ASN A N 1
ATOM 2222 C CA . ASN A 1 301 ? -59.714 -22.813 96.011 1.00 96.69 301 ASN A CA 1
ATOM 2223 C C . ASN A 1 301 ? -58.437 -22.167 95.484 1.00 96.69 301 ASN A C 1
ATOM 2225 O O . ASN A 1 301 ? -58.201 -20.974 95.648 1.00 96.69 301 ASN A O 1
ATOM 2229 N N . SER A 1 302 ? -57.637 -22.959 94.784 1.00 96.19 302 SER A N 1
ATOM 2230 C CA . SER A 1 302 ? -56.510 -22.446 94.020 1.00 96.19 302 SER A CA 1
ATOM 2231 C C . SER A 1 302 ? -56.327 -23.252 92.738 1.00 96.19 302 SER A C 1
ATOM 2233 O O . SER A 1 302 ? -56.673 -24.440 92.672 1.00 96.19 302 SER A O 1
ATOM 2235 N N . LEU A 1 303 ? -55.840 -22.577 91.700 1.00 96.06 303 LEU A N 1
ATOM 2236 C CA . LEU A 1 303 ? -55.741 -23.084 90.338 1.00 96.06 303 LEU A CA 1
ATOM 2237 C C . LEU A 1 303 ? -54.302 -22.962 89.834 1.00 96.06 303 LEU A C 1
ATOM 2239 O O . LEU A 1 303 ? -53.603 -22.002 90.150 1.00 96.06 303 LEU A O 1
ATOM 2243 N N . HIS A 1 304 ? -53.881 -23.922 89.016 1.00 93.75 304 HIS A N 1
ATOM 2244 C CA . HIS A 1 304 ? -52.791 -23.728 88.067 1.00 93.75 304 HIS A CA 1
ATOM 2245 C C . HIS A 1 304 ? -53.384 -23.672 86.661 1.00 93.75 304 HIS A C 1
ATOM 2247 O O . HIS A 1 304 ? -53.862 -24.693 86.161 1.00 93.75 304 HIS A O 1
ATOM 2253 N N . VAL A 1 305 ? -53.378 -22.500 86.035 1.00 92.12 305 VAL A N 1
ATOM 2254 C CA . VAL A 1 305 ? -53.732 -22.331 84.622 1.00 92.12 305 VAL A CA 1
ATOM 2255 C C . VAL A 1 305 ? -52.443 -22.435 83.817 1.00 92.12 305 VAL A C 1
ATOM 2257 O O . VAL A 1 305 ? -51.580 -21.565 83.910 1.00 92.12 305 VAL A O 1
ATOM 2260 N N . TYR A 1 306 ? -52.284 -23.532 83.080 1.00 87.38 306 TYR A N 1
ATOM 2261 C CA . TYR A 1 306 ? -51.131 -23.745 82.207 1.00 87.38 306 TYR A CA 1
ATOM 2262 C C . TYR A 1 306 ? -51.287 -22.927 80.929 1.00 87.38 306 TYR A C 1
ATOM 2264 O O . TYR A 1 306 ? -52.400 -22.836 80.412 1.00 87.38 306 TYR A O 1
ATOM 2272 N N . SER A 1 307 ? -50.179 -22.422 80.380 1.00 82.19 307 SER A N 1
ATOM 2273 C CA . SER A 1 307 ? -50.157 -21.862 79.024 1.00 82.19 307 SER A CA 1
ATOM 2274 C C . SER A 1 307 ? -50.692 -22.861 77.997 1.00 82.19 307 SER A C 1
ATOM 2276 O O . SER A 1 307 ? -50.694 -24.083 78.212 1.00 82.19 307 SER A O 1
ATOM 2278 N N . ARG A 1 308 ? -51.169 -22.335 76.872 1.00 73.56 308 ARG A N 1
ATOM 2279 C CA . ARG A 1 308 ? -51.738 -23.138 75.795 1.00 73.56 308 ARG A CA 1
ATOM 2280 C C . ARG A 1 308 ? -50.704 -24.145 75.274 1.00 73.56 308 ARG A C 1
ATOM 2282 O O . ARG A 1 308 ? -49.548 -23.819 75.048 1.00 73.56 308 ARG A O 1
ATOM 2289 N N . VAL A 1 309 ? -51.125 -25.395 75.064 1.00 63.94 309 VAL A N 1
ATOM 2290 C CA . VAL A 1 309 ? -50.204 -26.508 74.746 1.00 63.94 309 VAL A CA 1
ATOM 2291 C C . VAL A 1 309 ? -49.604 -26.423 73.329 1.00 63.94 309 VAL A C 1
ATOM 2293 O O . VAL A 1 309 ? -48.686 -27.171 73.036 1.00 63.94 309 VAL A O 1
ATOM 2296 N N . ASN A 1 310 ? -50.058 -25.521 72.449 1.00 60.78 310 ASN A N 1
ATOM 2297 C CA . ASN A 1 310 ? -49.524 -25.371 71.086 1.00 60.78 310 ASN A CA 1
ATOM 2298 C C . ASN A 1 310 ? -49.765 -23.942 70.559 1.00 60.78 310 ASN A C 1
ATOM 2300 O O . ASN A 1 310 ? -50.788 -23.705 69.910 1.00 60.78 310 ASN A O 1
ATOM 2304 N N . ASP A 1 311 ? -48.858 -23.005 70.832 1.00 57.25 311 ASP A N 1
ATOM 2305 C CA . ASP A 1 311 ? -48.968 -21.622 70.330 1.00 57.25 311 ASP A CA 1
ATOM 2306 C C . ASP A 1 311 ? -48.479 -21.429 68.888 1.00 57.25 311 ASP A C 1
ATOM 2308 O O . ASP A 1 311 ? -48.837 -20.453 68.242 1.00 57.25 311 ASP A O 1
ATOM 2312 N N . GLU A 1 312 ? -47.748 -22.384 68.312 1.00 55.12 312 GLU A N 1
ATOM 2313 C CA . GLU A 1 312 ? -47.130 -22.203 66.986 1.00 55.12 312 GLU A CA 1
ATOM 2314 C C . GLU A 1 312 ? -48.065 -22.433 65.783 1.00 55.12 312 GLU A C 1
ATOM 2316 O O . GLU A 1 312 ? -47.626 -22.370 64.636 1.00 55.12 312 GLU A O 1
ATOM 2321 N N . GLN A 1 313 ? -49.357 -22.712 65.988 1.00 53.94 313 GLN A N 1
ATOM 2322 C CA . GLN A 1 313 ? -50.282 -22.993 64.880 1.00 53.94 313 GLN A CA 1
ATOM 2323 C C . GLN A 1 313 ? -51.425 -21.986 64.828 1.00 53.94 313 GLN A C 1
ATOM 2325 O O . GLN A 1 313 ? -52.436 -22.123 65.533 1.00 53.94 313 GLN A O 1
ATOM 2330 N N . SER A 1 314 ? -51.207 -21.007 63.943 1.00 48.56 314 SER A N 1
ATOM 2331 C CA . SER A 1 314 ? -52.118 -19.947 63.511 1.00 48.56 314 SER A CA 1
ATOM 2332 C C . SER A 1 314 ? -53.577 -20.426 63.397 1.00 48.56 314 SER A C 1
ATOM 2334 O O . SER A 1 314 ? -53.832 -21.519 62.883 1.00 48.56 314 SER A O 1
ATOM 2336 N N . PRO A 1 315 ? -54.559 -19.631 63.860 1.00 53.44 315 PRO A N 1
ATOM 2337 C CA . PRO A 1 315 ? -55.983 -19.971 63.819 1.00 53.44 315 PRO A CA 1
ATOM 2338 C C . PRO A 1 315 ? -56.604 -19.997 62.407 1.00 53.44 315 PRO A C 1
ATOM 2340 O O . PRO A 1 315 ? -57.805 -20.228 62.291 1.00 53.44 315 PRO A O 1
ATOM 2343 N N . GLU A 1 316 ? -55.829 -19.780 61.341 1.00 56.19 316 GLU A N 1
ATOM 2344 C CA . GLU A 1 316 ? -56.354 -19.643 59.973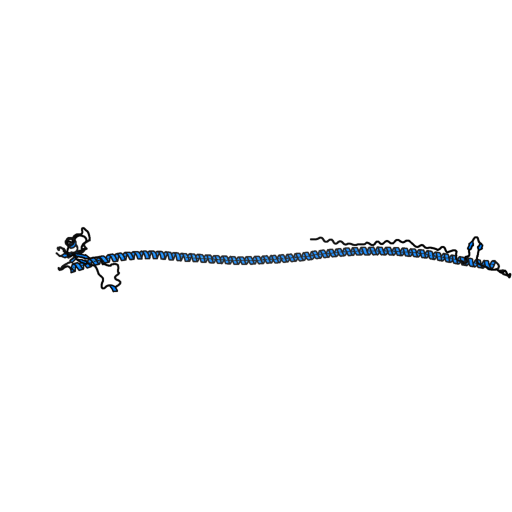 1.00 56.19 316 GLU A CA 1
ATOM 2345 C C . GLU A 1 316 ? -56.841 -20.958 59.336 1.00 56.19 316 GLU A C 1
ATOM 2347 O O . GLU A 1 316 ? -57.678 -20.922 58.434 1.00 56.19 316 GLU A O 1
ATOM 2352 N N . ASP A 1 317 ? -56.447 -22.125 59.857 1.00 52.34 317 ASP A N 1
ATOM 2353 C CA . ASP A 1 317 ? -57.016 -23.408 59.424 1.00 52.34 317 ASP A CA 1
ATOM 2354 C C . ASP A 1 317 ? -58.305 -23.741 60.194 1.00 52.34 317 ASP A C 1
ATOM 2356 O O . ASP A 1 317 ? -58.362 -24.592 61.091 1.00 52.34 317 ASP A O 1
ATOM 2360 N N . ALA A 1 318 ? -59.394 -23.075 59.801 1.00 53.16 318 ALA A N 1
ATOM 2361 C CA . ALA A 1 318 ? -60.738 -23.271 60.355 1.00 53.16 318 ALA A CA 1
ATOM 2362 C C . ALA A 1 318 ? -61.257 -24.726 60.244 1.00 53.16 318 ALA A C 1
ATOM 2364 O O . ALA A 1 318 ? -62.192 -25.103 60.956 1.00 53.16 318 ALA A O 1
ATOM 2365 N N . SER A 1 319 ? -60.638 -25.563 59.403 1.00 57.06 319 SER A N 1
ATOM 2366 C CA . SER A 1 319 ? -61.060 -26.941 59.116 1.00 57.06 319 SER A CA 1
ATOM 2367 C C . SER A 1 319 ? -60.680 -27.980 60.187 1.00 57.06 319 SER A C 1
ATOM 2369 O O . SER A 1 319 ? -61.250 -29.070 60.187 1.00 57.06 319 SER A O 1
ATOM 2371 N N . ILE A 1 320 ? -59.790 -27.653 61.138 1.00 54.22 320 ILE A N 1
ATOM 2372 C CA . ILE A 1 320 ? -59.335 -28.570 62.217 1.00 54.22 320 ILE A CA 1
ATOM 2373 C C . ILE A 1 320 ? -59.844 -28.114 63.609 1.00 54.22 320 ILE A C 1
ATOM 2375 O O . ILE A 1 320 ? -59.520 -28.683 64.652 1.00 54.22 320 ILE A O 1
ATOM 2379 N N . SER A 1 321 ? -60.670 -27.068 63.659 1.00 55.12 321 SER A N 1
ATOM 2380 C CA . SER A 1 321 ? -60.955 -26.306 64.884 1.00 55.12 321 SER A CA 1
ATOM 2381 C C . SER A 1 321 ? -61.892 -26.972 65.909 1.00 55.12 321 SER A C 1
ATOM 2383 O O . SER A 1 321 ? -61.971 -26.495 67.038 1.00 55.12 321 SER A O 1
ATOM 2385 N N . SER A 1 322 ? -62.568 -28.084 65.595 1.00 56.91 322 SER A N 1
ATOM 2386 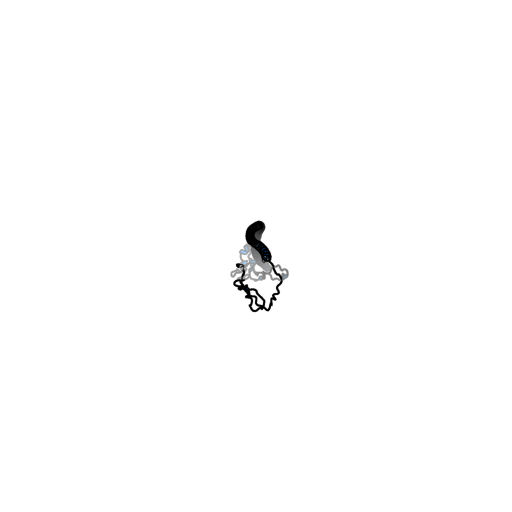C CA . SER A 1 322 ? -63.620 -28.641 66.469 1.00 56.91 322 SER A CA 1
ATOM 2387 C C . SER A 1 322 ? -63.145 -29.561 67.606 1.00 56.91 322 SER A C 1
ATOM 2389 O O . SER A 1 322 ? -63.955 -29.919 68.456 1.00 56.91 322 SER A O 1
ATOM 2391 N N . HIS A 1 323 ? -61.857 -29.929 67.674 1.00 61.28 323 HIS A N 1
ATOM 2392 C CA . HIS A 1 323 ? -61.347 -30.892 68.672 1.00 61.28 323 HIS A CA 1
ATOM 2393 C C . HIS A 1 323 ? -59.966 -30.527 69.255 1.00 61.28 323 HIS A C 1
ATOM 2395 O O . HIS A 1 323 ? -59.152 -31.408 69.538 1.00 61.28 323 HIS A O 1
ATOM 2401 N N . ARG A 1 324 ? -59.659 -29.234 69.431 1.00 66.62 324 ARG A N 1
ATOM 2402 C CA . ARG A 1 324 ? -58.379 -28.798 70.025 1.00 66.62 324 ARG A CA 1
ATOM 2403 C C . ARG A 1 324 ? -58.493 -28.658 71.545 1.00 66.62 324 ARG A C 1
ATOM 2405 O O . ARG A 1 324 ? -59.435 -28.056 72.052 1.00 66.62 324 ARG A O 1
ATOM 2412 N N . LEU A 1 325 ? -57.501 -29.182 72.267 1.00 70.94 325 LEU A N 1
ATOM 2413 C CA . LEU A 1 325 ? -57.333 -28.897 73.693 1.00 70.94 325 LEU A CA 1
ATOM 2414 C C . LEU A 1 325 ? -56.992 -27.412 73.876 1.00 70.94 325 LEU A C 1
ATOM 2416 O O . LEU A 1 325 ? -56.143 -26.875 73.160 1.00 70.94 325 LEU A O 1
ATOM 2420 N N . THR A 1 326 ? -57.666 -26.760 74.821 1.00 74.19 326 THR A N 1
ATOM 2421 C CA . THR A 1 326 ? -57.442 -25.348 75.169 1.00 74.19 326 THR A CA 1
ATOM 2422 C C . THR A 1 326 ? -56.503 -25.253 76.384 1.00 74.19 326 THR A C 1
ATOM 2424 O O . THR A 1 326 ? -55.732 -26.182 76.645 1.00 74.19 326 THR A O 1
ATOM 2427 N N . TYR A 1 327 ? -56.527 -24.138 77.115 1.00 81.38 327 TYR A N 1
ATOM 2428 C CA . TYR A 1 327 ? -55.862 -24.000 78.405 1.00 81.38 327 TYR A CA 1
ATOM 2429 C C . TYR A 1 327 ? -56.206 -25.176 79.326 1.00 81.38 327 TYR A C 1
ATOM 2431 O O . TYR A 1 327 ? -57.366 -25.531 79.547 1.00 81.38 327 TYR A O 1
ATOM 2439 N N . LYS A 1 328 ? -55.164 -25.794 79.877 1.00 88.25 328 LYS A N 1
ATOM 2440 C CA . LYS A 1 328 ? -55.297 -26.845 80.880 1.00 88.25 328 LYS A CA 1
ATOM 2441 C C . LYS A 1 328 ? -55.341 -26.182 82.251 1.00 88.25 328 LYS A C 1
ATOM 2443 O O . LYS A 1 328 ? -54.471 -25.378 82.569 1.00 88.25 328 LYS A O 1
ATOM 2448 N N . ILE A 1 329 ? -56.311 -26.557 83.079 1.00 92.00 329 ILE A N 1
ATOM 2449 C CA . ILE A 1 329 ? -56.433 -26.046 84.448 1.00 92.00 329 ILE A CA 1
ATOM 2450 C C . ILE A 1 329 ? -56.307 -27.204 85.427 1.00 92.00 329 ILE A C 1
ATOM 2452 O O . ILE A 1 329 ? -56.994 -28.219 85.297 1.00 92.00 329 ILE A O 1
ATOM 2456 N N . TYR A 1 330 ? -55.443 -27.048 86.424 1.00 93.31 330 TYR A N 1
ATOM 2457 C CA . TYR A 1 330 ? -55.356 -27.958 87.557 1.00 93.31 330 TYR A CA 1
ATOM 2458 C C . TYR A 1 330 ? -55.942 -27.301 88.804 1.00 93.31 330 TYR A C 1
ATOM 2460 O O . TYR A 1 330 ? -55.495 -26.240 89.229 1.00 93.31 330 TYR A O 1
ATOM 2468 N N . LYS A 1 331 ? -56.949 -27.942 89.395 1.00 94.69 331 LYS A N 1
ATOM 2469 C CA . LYS A 1 331 ? -57.642 -27.473 90.597 1.00 94.69 331 LYS A CA 1
ATOM 2470 C C . LYS A 1 331 ? -57.059 -28.154 91.833 1.00 94.69 331 LYS A C 1
ATOM 2472 O O . LYS A 1 331 ? -57.125 -29.378 91.940 1.00 94.69 331 LYS A O 1
ATOM 2477 N N . TYR A 1 332 ? -56.549 -27.382 92.791 1.00 93.75 332 TYR A N 1
ATOM 2478 C CA . TYR A 1 332 ? -55.893 -27.944 93.979 1.00 93.75 332 TYR A CA 1
ATOM 2479 C C . TYR A 1 332 ? -56.843 -28.284 95.124 1.00 93.75 332 TYR A C 1
ATOM 2481 O O . TYR A 1 332 ? -56.447 -29.033 96.014 1.00 93.75 332 TYR A O 1
ATOM 2489 N N . ASN A 1 333 ? -58.062 -27.732 95.146 1.00 93.69 333 ASN A N 1
ATOM 2490 C CA . ASN A 1 333 ? -59.006 -27.901 96.262 1.00 93.69 333 ASN A CA 1
ATOM 2491 C C . ASN A 1 333 ? -58.399 -27.574 97.639 1.00 93.69 333 ASN A C 1
ATOM 2493 O O . ASN A 1 333 ? -58.795 -28.138 98.654 1.00 93.69 333 ASN A O 1
ATOM 2497 N N . SER A 1 334 ? -57.407 -26.687 97.674 1.00 93.31 334 SER A N 1
ATOM 2498 C CA . SER A 1 334 ? -56.722 -26.273 98.891 1.00 93.31 334 SER A CA 1
ATOM 2499 C C . SER A 1 334 ? -56.165 -24.867 98.719 1.00 93.31 334 SER A C 1
ATOM 2501 O O . SER A 1 334 ? -55.964 -24.401 97.597 1.00 93.31 334 SER A O 1
ATOM 2503 N N . CYS A 1 335 ? -55.922 -24.195 99.841 1.00 94.44 335 CYS A N 1
ATOM 2504 C CA . CYS A 1 335 ? -55.405 -22.826 99.870 1.00 94.44 335 CYS A CA 1
ATOM 2505 C C . CYS A 1 335 ? -54.060 -22.691 100.598 1.00 94.44 335 CYS A C 1
ATOM 2507 O O . CYS A 1 335 ? -53.408 -21.655 100.496 1.00 94.44 335 CYS A O 1
ATOM 2509 N N . GLY A 1 336 ? -53.617 -23.753 101.283 1.00 87.81 336 GLY A N 1
ATOM 2510 C CA . GLY A 1 336 ? -52.364 -23.792 102.043 1.00 87.81 336 GLY A CA 1
ATOM 2511 C C . GLY A 1 336 ? -51.137 -24.259 101.251 1.00 87.81 336 GLY A C 1
ATOM 2512 O O . GLY A 1 336 ? -50.069 -24.412 101.835 1.00 87.81 336 GLY A O 1
ATOM 2513 N N . GLY A 1 337 ? -51.269 -24.524 99.947 1.00 80.19 337 GLY A N 1
ATOM 2514 C CA . GLY A 1 337 ? -50.153 -24.969 99.109 1.00 80.19 337 GLY A CA 1
ATOM 2515 C C . GLY A 1 337 ? -49.067 -23.894 98.983 1.00 80.19 337 GLY A C 1
ATOM 2516 O O . GLY A 1 337 ? -49.344 -22.788 98.525 1.00 80.19 337 GLY A O 1
ATOM 2517 N N . GLY A 1 338 ? -47.840 -24.222 99.396 1.00 75.12 338 GLY A N 1
ATOM 2518 C CA . GLY A 1 338 ? -46.654 -23.375 99.235 1.00 75.12 338 GLY A CA 1
ATOM 2519 C C . GLY A 1 338 ? -45.875 -23.655 97.943 1.00 75.12 338 GLY A C 1
ATOM 2520 O O . GLY A 1 338 ? -46.221 -24.539 97.159 1.00 75.12 338 GLY A O 1
ATOM 2521 N N . GLY A 1 339 ? -44.795 -22.900 97.723 1.00 81.88 339 GLY A N 1
ATOM 2522 C CA . GLY A 1 339 ? -43.911 -23.064 96.563 1.00 81.88 339 GLY A CA 1
ATOM 2523 C C . GLY A 1 339 ? -44.570 -22.688 95.230 1.00 81.88 339 GLY A C 1
ATOM 2524 O O . GLY A 1 339 ? -45.482 -21.863 95.182 1.00 81.88 339 GLY A O 1
ATOM 2525 N N . CYS A 1 340 ? -44.125 -23.317 94.143 1.00 80.94 340 CYS A N 1
ATOM 2526 C CA . CYS A 1 340 ? -44.528 -23.010 92.766 1.00 80.94 340 CYS A CA 1
ATOM 2527 C C . CYS A 1 340 ? -45.828 -23.713 92.301 1.00 80.94 340 CYS A C 1
ATOM 2529 O O . CYS A 1 340 ? -45.998 -23.972 91.117 1.00 80.94 340 CYS A O 1
ATOM 2531 N N . GLY A 1 341 ? -46.720 -24.055 93.245 1.00 81.75 341 GLY A N 1
ATOM 2532 C CA . GLY A 1 341 ? -47.997 -24.739 92.997 1.00 81.75 341 GLY A CA 1
ATOM 2533 C C . GLY A 1 341 ? -49.023 -23.902 92.208 1.00 81.75 341 GLY A C 1
ATOM 2534 O O . GLY A 1 341 ? -48.805 -23.640 91.028 1.00 81.75 341 GLY A O 1
ATOM 2535 N N . PRO A 1 342 ? -50.174 -23.516 92.791 1.00 89.50 342 PRO A N 1
ATOM 2536 C CA . PRO A 1 342 ? -51.162 -22.704 92.080 1.00 89.50 342 PRO A CA 1
ATOM 2537 C C . PRO A 1 342 ? -50.578 -21.347 91.653 1.00 89.50 342 PRO A C 1
ATOM 2539 O O . PRO A 1 342 ? -49.846 -20.724 92.432 1.00 89.50 342 PRO A O 1
ATOM 2542 N N . ASN A 1 343 ? -50.931 -20.900 90.444 1.00 92.88 343 ASN A N 1
ATOM 2543 C CA . ASN A 1 343 ? -50.632 -19.560 89.921 1.00 92.88 343 ASN A CA 1
ATOM 2544 C C . ASN A 1 343 ? -51.839 -18.607 89.993 1.00 92.88 343 ASN A C 1
ATOM 2546 O O . ASN A 1 343 ? -51.682 -17.417 89.757 1.00 92.88 343 ASN A O 1
ATOM 2550 N N . PHE A 1 344 ? -53.017 -19.101 90.387 1.00 95.75 344 PHE A N 1
ATOM 2551 C CA . PHE A 1 344 ? -54.174 -18.277 90.731 1.00 95.75 344 PHE A CA 1
ATOM 2552 C C . PHE A 1 344 ? -54.830 -18.760 92.028 1.00 95.75 344 PHE A C 1
ATOM 2554 O O . PHE A 1 344 ? -54.947 -19.961 92.290 1.00 95.75 344 PHE A O 1
ATOM 2561 N N . CYS A 1 345 ? -55.296 -17.816 92.834 1.00 97.00 345 CYS A N 1
ATOM 2562 C CA . CYS A 1 345 ? -56.035 -18.037 94.068 1.00 97.00 345 CYS A CA 1
ATOM 2563 C C . CYS A 1 345 ? -57.496 -17.640 93.861 1.00 97.00 345 CYS A C 1
ATOM 2565 O O . CYS A 1 345 ? -57.774 -16.536 93.405 1.00 97.00 345 CYS A O 1
ATOM 2567 N N . CYS A 1 346 ? -58.429 -18.525 94.208 1.00 97.69 346 CYS A N 1
ATOM 2568 C CA . CYS A 1 346 ? -59.852 -18.212 94.166 1.00 97.69 346 CYS A CA 1
ATOM 2569 C C . CYS A 1 346 ? -60.277 -17.642 95.519 1.00 97.69 346 CYS A C 1
ATOM 2571 O O . CYS A 1 346 ? -60.415 -18.386 96.500 1.00 97.69 346 CYS A O 1
ATOM 2573 N N . CYS A 1 347 ? -60.475 -16.329 95.546 1.00 97.25 347 CYS A N 1
ATOM 2574 C CA . CYS A 1 347 ? -60.892 -15.577 96.716 1.00 97.25 347 CYS A CA 1
ATOM 2575 C C . CYS A 1 347 ? -62.381 -15.244 96.625 1.00 97.25 347 CYS A C 1
ATOM 2577 O O . CYS A 1 347 ? -62.901 -14.950 95.546 1.00 97.25 347 CYS A O 1
ATOM 2579 N N . ARG A 1 348 ? -63.071 -15.272 97.758 1.00 95.31 348 ARG A N 1
ATOM 2580 C CA . ARG A 1 348 ? -64.463 -14.829 97.890 1.00 95.31 348 ARG A CA 1
ATOM 2581 C C . ARG A 1 348 ? -64.652 -14.144 99.232 1.00 95.31 348 ARG A C 1
ATOM 2583 O O . ARG A 1 348 ? -63.783 -14.251 100.085 1.00 95.31 348 ARG A O 1
ATOM 2590 N N . LEU A 1 349 ? -65.792 -13.503 99.433 1.00 92.06 349 LEU A N 1
ATOM 2591 C CA . LEU A 1 349 ? -66.174 -12.973 100.742 1.00 92.06 349 LEU A CA 1
ATOM 2592 C C . LEU A 1 349 ? -66.293 -14.110 101.775 1.00 92.06 349 LEU A C 1
ATOM 2594 O O . LEU A 1 349 ? -66.939 -15.123 101.488 1.00 92.06 349 LEU A O 1
ATOM 2598 N N . ALA A 1 350 ? -65.645 -13.931 102.927 1.00 83.94 350 ALA A N 1
ATOM 2599 C CA . ALA A 1 350 ? -65.715 -14.828 104.082 1.00 83.94 350 ALA A CA 1
ATOM 2600 C C . ALA A 1 350 ? -67.055 -14.725 104.824 1.00 83.94 350 ALA A C 1
ATOM 2602 O O . ALA A 1 350 ? -67.635 -13.615 104.863 1.00 83.94 350 ALA A O 1
#

Sequence (350 aa):
MMMMRVAVCVCVVLGVLVAALPPAVVLAVEDPSSNEPYMRVDNGEVHIWGNDVVLHSTDAGLDVSASGLADEISKLAVSVQEAQDLLADNTDDIVALSSALSVVNTTFSTSMSTLRTDTSMEVSTLSTMVSSELSRQLSMLSQDMTTSVSTKISTAVSSLRDEMHASVISLGTSLRTEDGVLRAAIDNATSLLATRLSTLEDDVDVVVETLTGNTLKQNELLALANDTIDLRKEIEAINDDHHKYEIAQATCTALNGNGGWVYAVERYCSTSSPSCSSICADEGLQSQDGQLNGYNLECFNSLHVYSRVNDEQSPEDASISSHRLTYKIYKYNSCGGGGCGPNFCCCRLA

Radius of gyration: 100.75 Å; chains: 1; bounding box: 171×49×251 Å

Secondary structure (DSSP, 8-state):
-------------------------------TT------EEETTEEE--SS--------------HHHHHHHHHHHHHHHHHHHHHHHHHHHHHHHHHHHHHHHHHHHHHHHHHHHHHHHHHHHHHHHHHHHHHHHHHHHHHHHHHHHHHHHHHHHHHHHHHHHHHHHHHHHHHHHHHHHHHHHHHHHHHHHHHHHHHHHHHHHHHHHHHHHHHHHHHHHHHHHHHHHHHHHHHHHHHHHHHHHHHHHHHHHHHH--SSS-EEEEE----TTPPPHHHHHT-HHHHTT-GGGTT--EEEEEEEEEPPPS--SS-TT-GGGGGG-----EEE-S-S---TT--SEEEEEE-

pLDDT: mean 81.51, std 22.24, range [29.44, 98.56]

Foldseek 3Di:
DDDDDDDDDDDDDDDDDDDDDDDDPDPDDDDPPDPDWDWDDDPNDIDTDDDDDDDDDDDDDPPPPVVVVVVVVVVVVVVVVVVVVVVVVVVVVVVVVVVVVVVVVVVVVVVVVVVVVVVVVVVVVVVVVVVVVVVVVVVVVVVCVCVVVVVVVVVVVVVVVVVVVVVVVVVVVVVVVVVVVVVVVVVVVVVVVVVVVVVVVVVVVVVVVVVVVVVVVVVVVVVVVVVVVVVVVVVLVVPQVVVLLVVQQVVLVVPDPDDFDKHWAFWDAAQATAFLQVVQQDVVVCVVDVVSVPFGKGFQWFKAWDTFPDSPDDPPPVVVPPDGDGTDMDIDRDGRDGHRPGRITIIGTD

Organism: Salpingoeca rosetta (strain ATCC 50818 / BSB-021) (NCBI:txid946362)